Protein AF-A0A975Y1Z6-F1 (afdb_monomer_lite)

pLDDT: mean 81.09, std 11.54, range [33.53, 96.75]

Organism: NCBI:txid2849501

Structure (mmCIF, N/CA/C/O backbone):
data_AF-A0A975Y1Z6-F1
#
_entry.id   AF-A0A975Y1Z6-F1
#
loop_
_atom_site.group_PDB
_atom_site.id
_atom_site.type_symbol
_atom_site.label_atom_id
_atom_site.label_alt_id
_atom_site.label_comp_id
_atom_site.label_asym_id
_atom_site.label_entity_id
_atom_site.label_seq_id
_atom_site.pdbx_PDB_ins_code
_atom_site.Cartn_x
_atom_site.Cartn_y
_atom_site.Cartn_z
_atom_site.occupancy
_atom_site.B_iso_or_equiv
_atom_site.auth_seq_id
_atom_site.auth_comp_id
_atom_site.auth_asym_id
_atom_site.auth_atom_id
_atom_site.pdbx_PDB_model_num
ATOM 1 N N . MET A 1 1 ? 7.667 -13.167 -10.715 1.00 77.44 1 MET A N 1
ATOM 2 C CA . MET A 1 1 ? 6.369 -12.459 -10.797 1.00 77.44 1 MET A CA 1
ATOM 3 C C . MET A 1 1 ? 6.383 -11.588 -12.033 1.00 77.44 1 MET A C 1
ATOM 5 O O . MET A 1 1 ? 7.453 -11.102 -12.343 1.00 77.44 1 MET A O 1
ATOM 9 N N . ASP A 1 2 ? 5.266 -11.426 -12.731 1.00 83.31 2 ASP A N 1
ATOM 10 C CA . ASP A 1 2 ? 5.176 -10.583 -13.934 1.00 83.31 2 ASP A CA 1
ATOM 11 C C . ASP A 1 2 ? 4.679 -9.180 -13.539 1.00 83.31 2 ASP A C 1
ATOM 13 O O . ASP A 1 2 ? 3.491 -8.971 -13.274 1.00 83.31 2 ASP A O 1
ATOM 17 N N . VAL A 1 3 ? 5.621 -8.252 -13.374 1.00 85.31 3 VAL A N 1
ATOM 18 C CA . VAL A 1 3 ? 5.382 -6.856 -12.976 1.00 85.31 3 VAL A CA 1
ATOM 19 C C . VAL A 1 3 ? 5.166 -5.985 -14.203 1.00 85.31 3 VAL A C 1
ATOM 21 O O . VAL A 1 3 ? 4.450 -4.996 -14.112 1.00 85.31 3 VAL A O 1
ATOM 24 N N . THR A 1 4 ? 5.766 -6.327 -15.340 1.00 83.62 4 THR A N 1
ATOM 25 C CA . THR A 1 4 ? 5.629 -5.554 -16.579 1.00 83.62 4 THR A CA 1
ATOM 26 C C . THR A 1 4 ? 4.384 -5.906 -17.394 1.00 83.62 4 THR A C 1
ATOM 28 O O . THR A 1 4 ? 3.974 -5.111 -18.240 1.00 83.62 4 THR A O 1
ATOM 31 N N . GLY A 1 5 ? 3.747 -7.040 -17.099 1.00 82.00 5 GLY A N 1
ATOM 32 C CA . GLY A 1 5 ? 2.557 -7.537 -17.782 1.00 82.00 5 GLY A CA 1
ATOM 33 C C . GLY A 1 5 ? 2.855 -8.288 -19.082 1.00 82.00 5 GLY A C 1
ATOM 34 O O . GLY A 1 5 ? 1.957 -8.416 -19.914 1.00 82.00 5 GLY A O 1
ATOM 35 N N . ASP A 1 6 ? 4.094 -8.740 -19.292 1.00 81.50 6 ASP A N 1
ATOM 36 C CA . ASP A 1 6 ? 4.553 -9.383 -20.530 1.00 81.50 6 ASP A CA 1
ATOM 37 C C . ASP A 1 6 ? 4.391 -10.918 -20.524 1.00 81.50 6 ASP A C 1
ATOM 39 O O . ASP A 1 6 ? 4.773 -11.607 -21.475 1.00 81.50 6 ASP A O 1
ATOM 43 N N . GLY A 1 7 ? 3.811 -11.467 -19.454 1.00 82.81 7 GLY A N 1
ATOM 44 C CA . GLY A 1 7 ? 3.636 -12.897 -19.233 1.00 82.81 7 GLY A CA 1
ATOM 45 C C . GLY A 1 7 ? 4.906 -13.619 -18.780 1.00 82.81 7 GLY A C 1
ATOM 46 O O . GLY A 1 7 ? 4.856 -14.831 -18.546 1.00 82.81 7 GLY A O 1
ATOM 47 N N . ARG A 1 8 ? 6.040 -12.925 -18.637 1.00 87.06 8 ARG A N 1
ATOM 48 C CA . ARG A 1 8 ? 7.323 -13.501 -18.226 1.00 87.06 8 ARG A CA 1
ATOM 49 C C . ARG A 1 8 ? 7.664 -13.121 -16.780 1.00 87.06 8 ARG A C 1
ATOM 51 O O . ARG A 1 8 ? 7.208 -12.115 -16.248 1.00 87.06 8 ARG A O 1
ATOM 58 N N . PRO A 1 9 ? 8.468 -13.938 -16.075 1.00 87.56 9 PRO A N 1
ATOM 59 C CA . PRO A 1 9 ? 8.869 -13.603 -14.713 1.00 87.56 9 PRO A CA 1
ATOM 60 C C . PRO A 1 9 ? 9.925 -12.488 -14.666 1.00 87.56 9 PRO A C 1
ATOM 62 O O . PRO A 1 9 ? 11.049 -12.670 -15.129 1.00 87.56 9 PRO A O 1
ATOM 65 N N . ASP A 1 10 ? 9.606 -11.401 -13.976 1.00 88.25 10 ASP A N 1
ATOM 66 C CA . ASP A 1 10 ? 10.518 -10.316 -13.622 1.00 88.25 10 ASP A CA 1
ATOM 67 C C . ASP A 1 10 ? 11.202 -10.553 -12.268 1.00 88.25 10 ASP A C 1
ATOM 69 O O . ASP A 1 10 ? 10.676 -11.240 -11.376 1.00 88.25 10 ASP A O 1
ATOM 73 N N . ARG A 1 11 ? 12.383 -9.941 -12.095 1.00 91.25 11 ARG A N 1
ATOM 74 C CA . ARG A 1 11 ? 13.105 -9.890 -10.812 1.00 91.25 11 ARG A CA 1
ATOM 75 C C . ARG A 1 11 ? 12.940 -8.521 -10.177 1.00 91.25 11 ARG A C 1
ATOM 77 O O . ARG A 1 11 ? 13.133 -7.510 -10.844 1.00 91.25 11 ARG A O 1
ATOM 84 N N . VAL A 1 12 ? 12.665 -8.485 -8.879 1.00 89.69 12 VAL A N 1
ATOM 85 C CA . VAL A 1 12 ? 12.467 -7.232 -8.140 1.00 89.69 12 VAL A CA 1
ATOM 86 C C . VAL A 1 12 ? 13.311 -7.225 -6.883 1.00 89.69 12 VAL A C 1
ATOM 88 O O . VAL A 1 12 ? 13.459 -8.253 -6.223 1.00 89.69 12 VAL A O 1
ATOM 91 N N . ALA A 1 13 ? 13.855 -6.059 -6.558 1.00 89.56 13 ALA A N 1
ATOM 92 C CA . ALA A 1 13 ? 14.608 -5.824 -5.340 1.00 89.56 13 ALA A CA 1
ATOM 93 C C . ALA A 1 13 ? 14.274 -4.445 -4.763 1.00 89.56 13 ALA A C 1
ATOM 95 O O . ALA A 1 13 ? 13.993 -3.501 -5.501 1.00 89.56 13 ALA A O 1
ATOM 96 N N . ALA A 1 14 ? 14.356 -4.328 -3.442 1.00 88.94 14 ALA A N 1
ATOM 97 C CA . ALA A 1 14 ? 14.379 -3.051 -2.743 1.00 88.94 14 ALA A 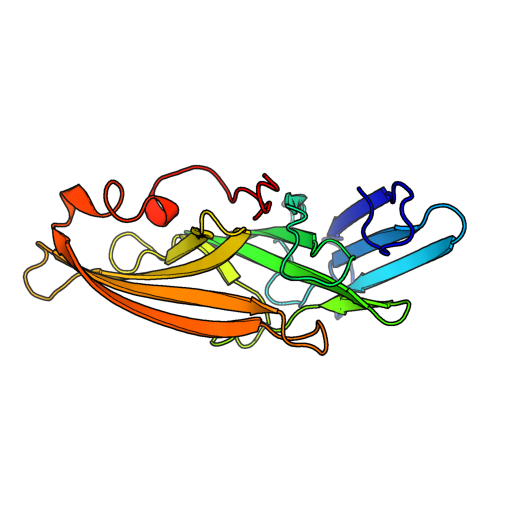CA 1
ATOM 98 C C . ALA A 1 14 ? 15.661 -2.962 -1.918 1.00 88.94 14 ALA A C 1
ATOM 100 O O . ALA A 1 14 ? 16.128 -3.967 -1.378 1.00 88.94 14 ALA A O 1
ATOM 101 N N . ALA A 1 15 ? 16.229 -1.763 -1.833 1.00 84.88 15 ALA A N 1
ATOM 102 C CA . ALA A 1 15 ? 17.402 -1.502 -1.016 1.00 84.88 15 ALA A CA 1
ATOM 103 C C . ALA A 1 15 ? 17.384 -0.073 -0.470 1.00 84.88 15 ALA A C 1
ATOM 105 O O . ALA A 1 15 ? 16.854 0.852 -1.090 1.00 84.88 15 ALA A O 1
ATOM 106 N N . SER A 1 16 ? 17.999 0.097 0.695 1.00 82.25 16 SER A N 1
ATOM 107 C CA . SER A 1 16 ? 18.296 1.387 1.307 1.00 82.25 16 SER A CA 1
ATOM 108 C C . SER A 1 16 ? 19.806 1.515 1.487 1.00 82.25 16 SER A C 1
ATOM 110 O O . SER A 1 16 ? 20.456 0.579 1.957 1.00 82.25 16 SER A O 1
ATOM 112 N N . ASP A 1 17 ? 20.359 2.668 1.114 1.00 78.88 17 ASP A N 1
ATOM 113 C CA . ASP A 1 17 ? 21.748 3.021 1.405 1.00 78.88 17 ASP A CA 1
ATOM 114 C C . ASP A 1 17 ? 21.765 4.013 2.579 1.00 78.88 17 ASP A C 1
ATOM 116 O O . ASP A 1 17 ? 21.390 5.182 2.423 1.00 78.88 17 ASP A O 1
ATOM 120 N N . PRO A 1 18 ? 22.183 3.576 3.780 1.00 68.44 18 PRO A N 1
ATOM 121 C CA . PRO A 1 18 ? 22.210 4.447 4.943 1.00 68.44 18 PRO A CA 1
ATOM 122 C C . PRO A 1 18 ? 23.266 5.559 4.847 1.00 68.44 18 PRO A C 1
ATOM 124 O O . PRO A 1 18 ? 23.142 6.526 5.604 1.00 68.44 18 PRO A O 1
ATOM 127 N N . GLY A 1 19 ? 24.270 5.422 3.969 1.00 70.50 19 GLY A N 1
ATOM 128 C CA . GLY A 1 19 ? 25.376 6.362 3.766 1.00 70.50 19 GLY A CA 1
ATOM 129 C C . GLY A 1 19 ? 25.191 7.338 2.599 1.00 70.50 19 GLY A C 1
ATOM 130 O O . GLY A 1 19 ? 26.011 8.241 2.446 1.00 70.50 19 GLY A O 1
ATOM 131 N N . ALA A 1 20 ? 24.128 7.201 1.802 1.00 72.50 20 ALA A N 1
ATOM 132 C CA . ALA A 1 20 ? 23.884 8.073 0.657 1.00 72.50 20 ALA A CA 1
ATOM 133 C C . ALA A 1 20 ? 23.599 9.533 1.064 1.00 72.50 20 ALA A C 1
ATOM 135 O O . ALA A 1 20 ? 22.855 9.809 2.014 1.00 72.50 20 ALA A O 1
ATOM 136 N N . ALA A 1 21 ? 24.153 10.480 0.297 1.00 66.50 21 ALA A N 1
ATOM 137 C CA . ALA A 1 21 ? 23.836 11.901 0.413 1.00 66.50 21 ALA A CA 1
ATOM 138 C C . ALA A 1 21 ? 22.374 12.179 0.004 1.00 66.50 21 ALA A C 1
ATOM 140 O O . ALA A 1 21 ? 21.791 11.475 -0.824 1.00 66.50 21 ALA A O 1
ATOM 141 N N . LYS A 1 22 ? 21.761 13.231 0.566 1.00 60.56 22 LYS A N 1
ATOM 142 C CA . LYS A 1 22 ? 20.438 13.695 0.106 1.00 60.56 22 LYS A CA 1
ATOM 143 C C . LYS A 1 22 ? 20.516 14.026 -1.399 1.00 60.56 22 LYS A C 1
ATOM 145 O O . LYS A 1 22 ? 21.501 14.645 -1.798 1.00 60.56 22 LYS A O 1
ATOM 150 N N . PRO A 1 23 ? 19.508 13.672 -2.223 1.00 56.16 23 PRO A N 1
ATOM 151 C CA . PRO A 1 23 ? 18.139 13.302 -1.836 1.00 56.16 23 PRO A CA 1
ATOM 152 C C . PRO A 1 23 ? 17.780 11.799 -1.832 1.00 56.16 23 PRO A C 1
ATOM 154 O O . PRO A 1 23 ? 16.699 11.465 -1.352 1.00 56.16 23 PRO A O 1
ATOM 157 N N . CYS A 1 24 ? 18.620 10.882 -2.324 1.00 63.50 24 CYS A N 1
ATOM 158 C CA . CYS A 1 24 ? 18.201 9.489 -2.562 1.00 63.50 24 CYS A CA 1
ATOM 159 C C . CYS A 1 24 ? 18.833 8.502 -1.576 1.00 63.50 24 CYS A C 1
ATOM 161 O O . CYS A 1 24 ? 19.980 8.108 -1.742 1.00 63.50 24 CYS A O 1
ATOM 163 N N . ARG A 1 25 ? 18.057 8.053 -0.581 1.00 77.31 25 ARG A N 1
ATOM 164 C CA . ARG A 1 25 ? 18.498 7.064 0.423 1.00 77.31 25 ARG A CA 1
ATOM 165 C C . ARG A 1 25 ? 17.965 5.638 0.199 1.00 77.31 25 ARG A C 1
ATOM 167 O O . ARG A 1 25 ? 18.284 4.735 0.967 1.00 77.31 25 ARG A O 1
ATOM 174 N N . GLY A 1 26 ? 17.161 5.402 -0.838 1.00 84.00 26 GLY A N 1
ATOM 175 C CA . GLY A 1 26 ? 16.673 4.061 -1.165 1.00 84.00 26 GLY A CA 1
ATOM 176 C C . GLY A 1 26 ? 15.942 3.982 -2.498 1.00 84.00 26 GLY A C 1
ATOM 177 O O . GLY A 1 26 ? 15.499 5.000 -3.033 1.00 84.00 26 GLY A O 1
ATOM 178 N N . PHE A 1 27 ? 15.830 2.769 -3.034 1.00 88.12 27 PHE A N 1
ATOM 179 C CA . PHE A 1 27 ? 15.235 2.499 -4.340 1.00 88.12 27 PHE A CA 1
ATOM 180 C C . PHE A 1 27 ? 14.495 1.162 -4.383 1.00 88.12 27 PHE A C 1
ATOM 182 O O . PHE A 1 27 ? 14.801 0.221 -3.646 1.00 88.12 27 PHE A O 1
ATOM 189 N N . VAL A 1 28 ? 13.559 1.081 -5.324 1.00 90.44 28 VAL A N 1
ATOM 190 C CA . VAL A 1 28 ? 12.971 -0.166 -5.812 1.00 90.44 28 VAL A CA 1
ATOM 191 C C . VAL A 1 28 ? 13.411 -0.353 -7.252 1.00 90.44 28 VAL A C 1
ATOM 193 O O . VAL A 1 28 ? 13.336 0.580 -8.051 1.00 90.44 28 VAL A O 1
ATOM 196 N N . GLY A 1 29 ? 13.897 -1.549 -7.565 1.00 90.75 29 GLY A N 1
ATOM 197 C CA . GLY A 1 29 ? 14.356 -1.936 -8.890 1.00 90.75 29 GLY A CA 1
ATOM 198 C C . GLY A 1 29 ? 13.580 -3.131 -9.427 1.00 90.75 29 GLY A C 1
ATOM 199 O O . GLY A 1 29 ? 13.358 -4.100 -8.703 1.00 90.75 29 GLY A O 1
ATOM 200 N N . VAL A 1 30 ? 13.216 -3.075 -10.706 1.00 92.19 30 VAL A N 1
ATOM 201 C CA . VAL A 1 30 ? 12.600 -4.168 -11.467 1.00 92.19 30 VAL A CA 1
ATOM 202 C C . VAL A 1 30 ? 13.477 -4.460 -12.678 1.00 92.19 30 VAL A C 1
ATOM 204 O O . VAL A 1 30 ? 13.735 -3.579 -13.497 1.00 92.19 30 VAL A O 1
ATOM 207 N N . ARG A 1 31 ? 13.936 -5.703 -12.804 1.00 92.69 31 ARG A N 1
ATOM 208 C CA . ARG A 1 31 ? 14.629 -6.214 -13.986 1.00 92.69 31 ARG A CA 1
ATOM 209 C C . ARG A 1 31 ? 13.654 -7.064 -14.788 1.00 92.69 31 ARG A C 1
ATOM 211 O O . ARG A 1 31 ? 13.277 -8.145 -14.328 1.00 92.69 31 ARG A O 1
ATOM 218 N N . ALA A 1 32 ? 13.292 -6.561 -15.965 1.00 89.19 32 ALA A N 1
ATOM 219 C CA . ALA A 1 32 ? 12.330 -7.205 -16.846 1.00 89.19 32 ALA A CA 1
ATOM 220 C C . ALA A 1 32 ? 12.958 -8.363 -17.635 1.00 89.19 32 ALA A C 1
ATOM 222 O O . ALA A 1 32 ? 14.126 -8.290 -18.040 1.00 89.19 32 ALA A O 1
ATOM 223 N N . SER A 1 33 ? 12.198 -9.431 -17.875 1.00 82.56 33 SER A N 1
ATOM 224 C CA . SER A 1 33 ? 12.687 -10.586 -18.639 1.00 82.56 33 SER A CA 1
ATOM 225 C C . SER A 1 33 ? 12.775 -10.289 -20.140 1.00 82.56 33 SER A C 1
ATOM 227 O O . SER A 1 33 ? 11.781 -10.256 -20.856 1.00 82.56 33 SER A O 1
ATOM 229 N N . GLY A 1 34 ? 13.995 -10.089 -20.646 1.00 74.56 34 GLY A N 1
ATOM 230 C CA . GLY A 1 34 ? 14.212 -9.655 -22.034 1.00 74.56 34 GLY A CA 1
ATOM 231 C C . GLY A 1 34 ? 14.056 -8.144 -22.240 1.00 74.56 34 GLY A C 1
ATOM 232 O O . GLY A 1 34 ? 14.040 -7.690 -23.381 1.00 74.56 34 GLY A O 1
ATOM 233 N N . GLY A 1 35 ? 13.974 -7.376 -21.149 1.00 77.94 35 GLY A N 1
ATOM 234 C CA . GLY A 1 35 ? 13.924 -5.916 -21.155 1.00 77.94 35 GLY A CA 1
ATOM 235 C C . GLY A 1 35 ? 15.054 -5.270 -20.348 1.00 77.94 35 GLY A C 1
ATOM 236 O O . GLY A 1 35 ? 16.043 -5.906 -19.975 1.00 77.94 35 GLY A O 1
ATOM 237 N N . GLY A 1 36 ? 14.902 -3.969 -20.087 1.00 88.38 36 GLY A N 1
ATOM 238 C CA . GLY A 1 36 ? 15.839 -3.183 -19.286 1.00 88.38 36 GLY A CA 1
ATOM 239 C C . GLY A 1 36 ? 15.673 -3.373 -17.774 1.00 88.38 36 GLY A C 1
ATOM 240 O O . GLY A 1 36 ? 14.821 -4.124 -17.294 1.00 88.38 36 GLY A O 1
ATOM 241 N N . THR A 1 37 ? 16.497 -2.653 -17.010 1.00 91.75 37 THR A N 1
ATOM 242 C CA . THR A 1 37 ? 16.298 -2.504 -15.562 1.00 91.75 37 THR A CA 1
ATOM 243 C C . THR A 1 37 ? 15.716 -1.127 -15.273 1.00 91.75 37 THR A C 1
ATOM 245 O O . THR A 1 37 ? 16.215 -0.121 -15.774 1.00 91.75 37 THR A O 1
ATOM 248 N N . TYR A 1 38 ? 14.663 -1.090 -14.467 1.00 92.12 38 TYR A N 1
ATOM 249 C CA . TYR A 1 38 ? 13.906 0.108 -14.132 1.00 92.12 38 TYR A CA 1
ATOM 250 C C . TYR A 1 38 ? 13.995 0.355 -12.638 1.00 92.12 38 TYR A C 1
ATOM 252 O O . TYR A 1 38 ? 13.886 -0.582 -11.852 1.00 92.12 38 TYR A O 1
ATOM 260 N N . PHE A 1 39 ? 14.159 1.614 -12.247 1.00 90.69 39 PHE A N 1
ATOM 261 C CA . PHE A 1 39 ? 14.316 1.986 -10.849 1.00 90.69 39 PHE A CA 1
ATOM 262 C C . PHE A 1 39 ? 13.484 3.216 -10.521 1.00 90.69 39 PHE A C 1
ATOM 264 O O . PHE A 1 39 ? 13.299 4.102 -11.356 1.00 90.69 39 PHE A O 1
ATOM 271 N N . VAL A 1 40 ? 13.022 3.281 -9.280 1.00 89.81 40 VAL A N 1
ATOM 272 C CA . VAL A 1 40 ? 12.360 4.449 -8.703 1.00 89.81 40 VAL A CA 1
ATOM 273 C C . VAL A 1 40 ? 12.871 4.641 -7.281 1.00 89.81 40 VAL A C 1
ATOM 275 O O . VAL A 1 40 ? 13.133 3.668 -6.571 1.00 89.81 40 VAL A O 1
ATOM 278 N N . HIS A 1 41 ? 13.061 5.893 -6.874 1.00 87.31 41 HIS A N 1
ATOM 279 C CA . HIS A 1 41 ? 13.479 6.200 -5.512 1.00 87.31 41 HIS A CA 1
ATOM 280 C C . HIS A 1 41 ? 12.325 5.964 -4.533 1.00 87.31 41 HIS A C 1
ATOM 282 O O . HIS A 1 41 ? 11.159 6.192 -4.860 1.00 87.31 41 HIS A O 1
ATOM 288 N N . LEU A 1 42 ? 12.664 5.534 -3.319 1.00 85.81 42 LEU A N 1
ATOM 289 C CA . LEU A 1 42 ? 11.745 5.592 -2.188 1.00 85.81 42 LEU A CA 1
ATOM 290 C C . LEU A 1 42 ? 11.535 7.055 -1.795 1.00 85.81 42 LEU A C 1
ATOM 292 O O . LEU A 1 42 ? 12.477 7.852 -1.810 1.00 85.81 42 LEU A O 1
ATOM 296 N N . ILE A 1 43 ? 10.315 7.408 -1.401 1.00 82.25 43 ILE A N 1
ATOM 297 C CA . ILE A 1 43 ? 10.026 8.748 -0.887 1.00 82.25 43 ILE A CA 1
ATOM 298 C C . ILE A 1 43 ? 10.808 8.960 0.424 1.00 82.25 43 ILE A C 1
ATOM 300 O O . ILE A 1 43 ? 10.792 8.063 1.270 1.00 82.25 43 ILE A O 1
ATOM 304 N N . PRO A 1 44 ? 11.492 10.110 0.628 1.00 77.81 44 PRO A N 1
ATOM 305 C CA . PRO A 1 44 ? 12.464 10.275 1.715 1.00 77.81 44 PRO A CA 1
ATOM 306 C C . PRO A 1 44 ? 11.944 9.984 3.127 1.00 77.81 44 PRO A C 1
ATOM 308 O O . PRO A 1 44 ? 12.699 9.478 3.954 1.00 77.81 44 PRO A O 1
ATOM 311 N N . ALA A 1 45 ? 10.675 10.304 3.402 1.00 75.19 45 ALA A N 1
ATOM 312 C CA . ALA A 1 45 ? 10.038 10.085 4.703 1.00 75.19 45 ALA A CA 1
ATOM 313 C C . ALA A 1 45 ? 9.810 8.597 5.019 1.00 75.19 45 ALA A C 1
ATOM 315 O O . ALA A 1 45 ? 9.789 8.207 6.182 1.00 75.19 45 ALA A O 1
ATOM 316 N N . ALA A 1 46 ? 9.724 7.764 3.985 1.00 74.12 46 ALA A N 1
ATOM 317 C CA . ALA A 1 46 ? 9.585 6.322 4.080 1.00 74.12 46 ALA A CA 1
ATOM 318 C C . ALA A 1 46 ? 10.874 5.638 3.594 1.00 74.12 46 ALA A C 1
ATOM 320 O O . ALA A 1 46 ? 10.850 4.658 2.861 1.00 74.12 46 ALA A O 1
ATOM 321 N N . VAL A 1 47 ? 12.032 6.182 3.970 1.00 79.19 47 VAL A N 1
ATOM 322 C CA . VAL A 1 47 ? 13.312 5.471 3.892 1.00 79.19 47 VAL A CA 1
ATOM 323 C C . VAL A 1 47 ? 13.624 4.936 5.290 1.00 79.19 47 VAL A C 1
ATOM 325 O O . VAL A 1 47 ? 13.634 5.729 6.236 1.00 79.19 47 VAL A O 1
ATOM 328 N N . PRO A 1 48 ? 13.957 3.640 5.432 1.00 77.25 48 PRO A N 1
ATOM 329 C CA . PRO A 1 48 ? 14.327 3.089 6.726 1.00 77.25 48 PRO A CA 1
ATOM 330 C C . PRO A 1 48 ? 15.503 3.833 7.376 1.00 77.25 48 PRO A C 1
ATOM 332 O O . PRO A 1 48 ? 16.439 4.288 6.708 1.00 77.25 48 PRO A O 1
ATOM 335 N N . ILE A 1 49 ? 15.486 3.922 8.707 1.00 75.19 49 ILE A N 1
ATOM 336 C CA . ILE A 1 49 ? 16.619 4.443 9.478 1.00 75.19 49 ILE A CA 1
ATOM 337 C C . ILE A 1 49 ? 17.851 3.534 9.344 1.00 75.19 49 ILE A C 1
ATOM 339 O O . ILE A 1 49 ? 17.769 2.379 8.919 1.00 75.19 49 ILE A O 1
ATOM 343 N N . LYS A 1 50 ? 19.025 4.060 9.713 1.00 74.94 50 LYS A N 1
ATOM 344 C CA . LYS A 1 50 ? 20.293 3.322 9.635 1.00 74.94 50 LYS A CA 1
ATOM 345 C C . LYS A 1 50 ? 20.182 1.984 10.380 1.00 74.94 50 LYS A C 1
ATOM 347 O O . LYS A 1 50 ? 19.769 1.956 11.531 1.00 74.94 50 LYS A O 1
ATOM 352 N N . GLY A 1 51 ? 20.582 0.899 9.715 1.00 73.12 51 GLY A N 1
ATOM 353 C CA . GLY A 1 51 ? 20.512 -0.466 10.252 1.00 73.12 51 GLY A CA 1
ATOM 354 C C . GLY A 1 51 ? 19.264 -1.250 9.834 1.00 73.12 51 GLY A C 1
ATOM 355 O O . GLY A 1 51 ? 19.270 -2.472 9.949 1.00 73.12 51 GLY A O 1
ATOM 356 N N . ILE A 1 52 ? 18.243 -0.590 9.275 1.00 75.81 52 ILE A N 1
ATOM 357 C CA . ILE A 1 52 ? 17.035 -1.237 8.751 1.00 75.81 52 ILE A CA 1
ATOM 358 C C . ILE A 1 52 ? 17.081 -1.252 7.220 1.00 75.81 52 ILE A C 1
ATOM 360 O O . ILE A 1 52 ? 17.514 -0.292 6.575 1.00 75.81 52 ILE A O 1
ATOM 364 N N . ARG A 1 53 ? 16.647 -2.367 6.625 1.00 78.94 53 ARG A N 1
ATOM 365 C CA . ARG A 1 53 ? 16.559 -2.532 5.170 1.00 78.94 53 ARG A CA 1
ATOM 366 C C . ARG A 1 53 ? 15.109 -2.509 4.721 1.00 78.94 53 ARG A C 1
ATOM 368 O O . ARG A 1 53 ? 14.259 -3.115 5.366 1.00 78.94 53 ARG A O 1
ATOM 375 N N . ALA A 1 54 ? 14.859 -1.846 3.596 1.00 83.44 54 ALA A N 1
ATOM 376 C CA . ALA A 1 54 ? 13.577 -1.954 2.917 1.00 83.44 54 ALA A CA 1
ATOM 377 C C . ALA A 1 54 ? 13.372 -3.393 2.412 1.00 83.44 54 ALA A C 1
ATOM 379 O O . ALA A 1 54 ? 14.326 -4.040 1.969 1.00 83.44 54 ALA A O 1
ATOM 380 N N . ARG A 1 55 ? 12.138 -3.894 2.464 1.00 84.62 55 ARG A N 1
ATOM 381 C CA . ARG A 1 55 ? 11.789 -5.268 2.082 1.00 84.62 55 ARG A CA 1
ATOM 382 C C . ARG A 1 55 ? 10.550 -5.280 1.199 1.00 84.62 55 ARG A C 1
ATOM 384 O O . ARG A 1 55 ? 9.584 -4.581 1.467 1.00 84.62 55 ARG A O 1
ATOM 391 N N . ILE A 1 56 ? 10.550 -6.122 0.169 1.00 84.50 56 ILE A N 1
ATOM 392 C CA . ILE A 1 56 ? 9.336 -6.394 -0.608 1.00 84.50 56 ILE A CA 1
ATOM 393 C C . ILE A 1 56 ? 8.387 -7.230 0.257 1.00 84.50 56 ILE A C 1
ATOM 395 O O . ILE A 1 56 ? 8.755 -8.326 0.680 1.00 84.50 56 ILE A O 1
ATOM 399 N N . VAL A 1 57 ? 7.185 -6.720 0.525 1.00 79.44 57 VAL A N 1
ATOM 400 C CA . VAL A 1 57 ? 6.168 -7.401 1.353 1.00 79.44 57 VAL A CA 1
ATOM 401 C C . VAL A 1 57 ? 4.963 -7.873 0.564 1.00 79.44 57 VAL A C 1
ATOM 403 O O . VAL A 1 57 ? 4.172 -8.664 1.061 1.00 79.44 57 VAL A O 1
ATOM 406 N N . GLY A 1 58 ? 4.826 -7.435 -0.682 1.00 78.00 58 GLY A N 1
ATOM 407 C CA . GLY A 1 58 ? 3.779 -7.942 -1.546 1.00 78.00 58 GLY A CA 1
ATOM 408 C C . GLY A 1 58 ? 3.912 -7.459 -2.974 1.00 78.00 58 GLY A C 1
ATOM 409 O O . GLY A 1 58 ? 4.585 -6.468 -3.249 1.00 78.00 58 GLY A O 1
ATOM 410 N N . ALA A 1 59 ? 3.235 -8.171 -3.864 1.00 78.62 59 ALA A N 1
ATOM 411 C CA . ALA A 1 59 ? 3.046 -7.772 -5.249 1.00 78.62 59 ALA A CA 1
ATOM 412 C C . ALA A 1 59 ? 1.563 -7.942 -5.642 1.00 78.62 59 ALA A C 1
ATOM 414 O O . ALA A 1 59 ? 1.260 -8.808 -6.468 1.00 78.62 59 ALA A O 1
ATOM 415 N N . PRO A 1 60 ? 0.618 -7.240 -4.973 1.00 74.12 60 PRO A N 1
ATOM 416 C CA . PRO A 1 60 ? -0.801 -7.331 -5.297 1.00 74.12 60 PRO A CA 1
ATOM 417 C C . PRO A 1 60 ? -1.105 -7.094 -6.778 1.00 74.12 60 PRO A C 1
ATOM 419 O O . PRO A 1 60 ? -0.326 -6.486 -7.505 1.00 74.12 60 PRO A O 1
ATOM 422 N N . ARG A 1 61 ? -2.275 -7.574 -7.208 1.00 74.25 61 ARG A N 1
ATOM 423 C CA . ARG A 1 61 ? -2.871 -7.225 -8.503 1.00 74.25 61 ARG A CA 1
ATOM 424 C C . ARG A 1 61 ? -4.101 -6.366 -8.264 1.00 74.25 61 ARG A C 1
ATOM 426 O O . ARG A 1 61 ? -5.202 -6.873 -8.045 1.00 74.25 61 ARG A O 1
ATOM 433 N N . LEU A 1 62 ? -3.915 -5.059 -8.289 1.00 70.69 62 LEU A N 1
ATOM 434 C CA . LEU A 1 62 ? -4.948 -4.069 -8.053 1.00 70.69 62 LEU A CA 1
ATOM 435 C C . LEU A 1 62 ? -5.616 -3.682 -9.373 1.00 70.69 62 LEU A C 1
ATOM 437 O O . LEU A 1 62 ? -5.356 -2.638 -9.961 1.00 70.69 62 LEU A O 1
ATOM 441 N N . GLY A 1 63 ? -6.572 -4.504 -9.800 1.00 67.19 63 GLY A N 1
ATOM 442 C CA . GLY A 1 63 ? -7.455 -4.191 -10.924 1.00 67.19 63 GLY A CA 1
ATOM 443 C C . GLY A 1 63 ? -7.263 -5.098 -12.135 1.00 67.19 63 GLY A C 1
ATOM 444 O O . GLY A 1 63 ? -6.816 -6.234 -12.017 1.00 67.19 63 GLY A O 1
ATOM 445 N N . GLN A 1 64 ? -7.702 -4.615 -13.302 1.00 60.41 64 GLN A N 1
ATOM 446 C CA . GLN A 1 64 ? -7.821 -5.436 -14.515 1.00 60.41 64 GLN A CA 1
ATOM 447 C C . GLN A 1 64 ? -6.639 -5.331 -15.483 1.00 60.41 64 GLN A C 1
ATOM 449 O O . GLN A 1 64 ? -6.573 -6.103 -16.437 1.00 60.41 64 GLN A O 1
ATOM 454 N N . ARG A 1 65 ? -5.712 -4.390 -15.271 1.00 59.41 65 ARG A N 1
ATOM 455 C CA . ARG A 1 65 ? -4.519 -4.270 -16.114 1.00 59.41 65 ARG A CA 1
ATOM 456 C C . ARG A 1 65 ? -3.374 -5.093 -15.517 1.00 59.41 65 ARG A C 1
ATOM 458 O O . ARG A 1 65 ? -3.138 -4.983 -14.318 1.00 59.41 65 ARG A O 1
ATOM 465 N N . PRO A 1 66 ? -2.683 -5.916 -16.321 1.00 54.56 66 PRO A N 1
ATOM 466 C CA . PRO A 1 66 ? -1.467 -6.593 -15.894 1.00 54.56 66 PRO A CA 1
ATOM 467 C C . PRO A 1 66 ? -0.389 -5.588 -15.472 1.00 54.56 66 PRO A C 1
ATOM 469 O O . PRO A 1 66 ? -0.178 -4.582 -16.148 1.00 54.56 66 PRO A O 1
ATOM 472 N N . GLY A 1 67 ? 0.274 -5.900 -14.361 1.00 59.75 67 GLY A N 1
ATOM 473 C CA . GLY A 1 67 ? 1.433 -5.197 -13.831 1.00 59.75 67 GLY A CA 1
ATOM 474 C C . GLY A 1 67 ? 1.383 -5.169 -12.309 1.00 59.75 67 GLY A C 1
ATOM 475 O O . GLY A 1 67 ? 0.683 -4.345 -11.736 1.00 59.75 67 GLY A O 1
ATOM 476 N N . ALA A 1 68 ? 2.042 -6.125 -11.650 1.00 60.22 68 ALA A N 1
ATOM 477 C CA . ALA A 1 68 ? 1.914 -6.286 -10.203 1.00 60.22 68 ALA A CA 1
ATOM 478 C C . ALA A 1 68 ? 2.336 -5.012 -9.454 1.00 60.22 68 ALA A C 1
ATOM 480 O O . ALA A 1 68 ? 3.449 -4.507 -9.644 1.00 60.22 68 ALA A O 1
ATOM 481 N N . GLU A 1 69 ? 1.462 -4.498 -8.588 1.00 76.88 69 GLU A N 1
ATOM 482 C CA . GLU A 1 69 ? 1.806 -3.374 -7.736 1.00 76.88 69 GLU A CA 1
ATOM 483 C C . GLU A 1 69 ? 2.743 -3.856 -6.638 1.00 76.88 69 GLU A C 1
ATOM 485 O O . GLU A 1 69 ? 2.393 -4.723 -5.851 1.00 76.88 69 GLU A O 1
ATOM 490 N N . ILE A 1 70 ? 3.945 -3.305 -6.557 1.00 70.44 70 ILE A N 1
ATOM 491 C CA . ILE A 1 70 ? 4.947 -3.714 -5.576 1.00 70.44 70 ILE A CA 1
ATOM 492 C C . ILE A 1 70 ? 4.706 -2.941 -4.286 1.00 70.44 70 ILE A C 1
ATOM 494 O O . ILE A 1 70 ? 4.705 -1.713 -4.297 1.00 70.44 70 ILE A O 1
ATOM 498 N N . VAL A 1 71 ? 4.568 -3.649 -3.170 1.00 67.62 71 VAL A N 1
ATOM 499 C CA . VAL A 1 71 ? 4.515 -3.061 -1.831 1.00 67.62 71 VAL A CA 1
ATOM 500 C C . VAL A 1 71 ? 5.854 -3.286 -1.145 1.00 67.62 71 VAL A C 1
ATOM 502 O O . VAL A 1 71 ? 6.313 -4.422 -0.994 1.00 67.62 71 VAL A O 1
ATOM 505 N N . VAL A 1 72 ? 6.481 -2.191 -0.730 1.00 68.31 72 VAL A N 1
ATOM 506 C CA . VAL A 1 72 ? 7.771 -2.193 -0.041 1.00 68.31 72 VAL A CA 1
ATOM 507 C C . VAL A 1 72 ? 7.574 -1.707 1.375 1.00 68.31 72 VAL A C 1
ATOM 509 O O . VAL A 1 72 ? 7.186 -0.561 1.563 1.00 68.31 72 VAL A O 1
ATOM 512 N N . ASP A 1 73 ? 7.863 -2.570 2.342 1.00 70.75 73 ASP A N 1
ATOM 513 C CA . ASP A 1 73 ? 8.029 -2.211 3.744 1.00 70.75 73 ASP A CA 1
ATOM 514 C C . ASP A 1 73 ? 9.322 -1.417 3.885 1.00 70.75 73 ASP A C 1
ATOM 516 O O . ASP A 1 73 ? 10.403 -1.838 3.458 1.00 70.75 73 ASP A O 1
ATOM 520 N N . THR A 1 74 ? 9.179 -0.227 4.440 1.00 61.56 74 THR A N 1
ATOM 521 C CA . THR A 1 74 ? 10.250 0.750 4.580 1.00 61.56 74 THR A CA 1
ATOM 522 C C . THR A 1 74 ? 10.744 0.872 6.019 1.00 61.56 74 THR A C 1
ATOM 524 O O . THR A 1 74 ? 11.512 1.777 6.331 1.00 61.56 74 THR A O 1
ATOM 527 N N . GLY A 1 75 ? 10.359 -0.069 6.882 1.00 61.47 75 GLY A N 1
ATOM 528 C CA . GLY A 1 75 ? 10.803 -0.194 8.260 1.00 61.47 75 GLY A CA 1
ATOM 529 C C . GLY A 1 75 ? 9.717 0.122 9.286 1.00 61.47 75 GLY A C 1
ATOM 530 O O . GLY A 1 75 ? 8.641 0.638 8.976 1.00 61.47 75 GLY A O 1
ATOM 531 N N . ALA A 1 76 ? 10.055 -0.170 10.542 1.00 58.56 76 ALA A N 1
ATOM 532 C CA . ALA A 1 76 ? 9.270 0.221 11.699 1.00 58.56 76 ALA A CA 1
ATOM 533 C C . ALA A 1 76 ? 9.513 1.708 12.027 1.00 58.56 76 ALA A C 1
ATOM 535 O O . ALA A 1 76 ? 10.638 2.116 12.325 1.00 58.56 76 ALA A O 1
ATOM 536 N N . ALA A 1 77 ? 8.463 2.521 11.985 1.00 58.12 77 ALA A N 1
ATOM 537 C CA . ALA A 1 77 ? 8.339 3.686 12.850 1.00 58.12 77 ALA A CA 1
ATOM 538 C C . ALA A 1 77 ? 8.107 3.213 14.298 1.00 58.12 77 ALA A C 1
ATOM 540 O O . ALA A 1 77 ? 7.753 2.055 14.513 1.00 58.12 77 ALA A O 1
ATOM 541 N N . VAL A 1 78 ? 8.308 4.108 15.275 1.00 58.62 78 VAL A N 1
ATOM 542 C CA . VAL A 1 78 ? 8.306 3.844 16.736 1.00 58.62 78 VAL A CA 1
ATOM 543 C C . VAL A 1 78 ? 7.186 2.895 17.209 1.00 58.62 78 VAL A C 1
ATOM 545 O O . VAL A 1 78 ? 7.386 2.163 18.174 1.00 58.62 78 VAL A O 1
ATOM 548 N N . ASP A 1 79 ? 6.047 2.861 16.515 1.00 69.00 79 ASP A N 1
ATOM 549 C CA . ASP A 1 79 ? 4.904 1.984 16.765 1.00 69.00 79 ASP A CA 1
ATOM 550 C C . ASP A 1 79 ? 4.147 1.538 15.487 1.00 69.00 79 ASP A C 1
ATOM 552 O O . ASP A 1 79 ? 2.960 1.205 15.565 1.00 69.00 79 ASP A O 1
ATOM 556 N N . ALA A 1 80 ? 4.773 1.579 14.301 1.00 76.00 80 ALA A N 1
ATOM 557 C CA . ALA A 1 80 ? 4.083 1.274 13.042 1.00 76.00 80 ALA A CA 1
ATOM 558 C C . ALA A 1 80 ? 4.987 0.741 11.929 1.00 76.00 80 ALA A C 1
ATOM 560 O O . ALA A 1 80 ? 6.143 1.1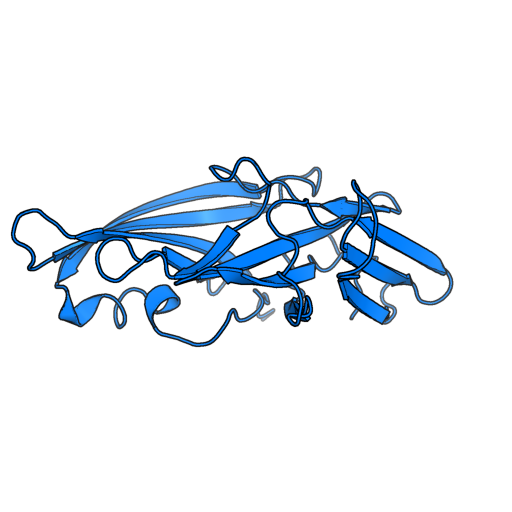21 11.823 1.00 76.00 80 ALA A O 1
ATOM 561 N N . VAL A 1 81 ? 4.433 -0.068 11.031 1.00 79.31 81 VAL A N 1
ATOM 562 C CA . VAL A 1 81 ? 5.071 -0.500 9.783 1.00 79.31 81 VAL A CA 1
ATOM 563 C C . VAL A 1 81 ? 4.553 0.363 8.638 1.00 79.31 81 VAL A C 1
ATOM 565 O O . VAL A 1 81 ? 3.346 0.413 8.378 1.00 79.31 81 VAL A O 1
ATOM 568 N N . LEU A 1 82 ? 5.467 1.048 7.949 1.00 82.19 82 LEU A N 1
ATOM 569 C CA . LEU A 1 82 ? 5.158 1.861 6.774 1.00 82.19 82 LEU A CA 1
ATOM 570 C C . LEU A 1 82 ? 5.484 1.103 5.496 1.00 82.19 82 LEU A C 1
ATOM 572 O O . LEU A 1 82 ? 6.527 0.456 5.398 1.00 82.19 82 LEU A O 1
ATOM 576 N N . ALA A 1 83 ? 4.628 1.256 4.493 1.00 86.88 83 ALA A N 1
ATOM 577 C CA . ALA A 1 83 ? 4.881 0.754 3.160 1.00 86.88 83 ALA A CA 1
ATOM 578 C C . ALA A 1 83 ? 4.668 1.812 2.077 1.00 86.88 83 ALA A C 1
ATOM 580 O O . ALA A 1 83 ? 3.891 2.753 2.230 1.00 86.88 83 ALA A O 1
ATOM 581 N N . GLN A 1 84 ? 5.349 1.625 0.951 1.00 88.44 84 GLN A N 1
ATOM 582 C CA . GLN A 1 84 ? 5.113 2.356 -0.293 1.00 88.44 84 GLN A CA 1
ATOM 583 C C . GLN A 1 84 ? 4.659 1.387 -1.379 1.00 88.44 84 GLN A C 1
ATOM 585 O O . GLN A 1 84 ? 5.105 0.239 -1.420 1.00 88.44 84 GLN A O 1
ATOM 590 N N . MET A 1 85 ? 3.782 1.859 -2.263 1.00 88.62 85 MET A N 1
ATOM 591 C CA . MET A 1 85 ? 3.268 1.082 -3.385 1.00 88.62 85 MET A CA 1
ATOM 592 C C . MET A 1 85 ? 3.807 1.622 -4.707 1.00 88.62 85 MET A C 1
ATOM 594 O O . MET A 1 85 ? 3.863 2.834 -4.916 1.00 88.62 85 MET A O 1
ATOM 598 N N . PHE A 1 86 ? 4.168 0.726 -5.617 1.00 89.31 86 PHE A N 1
ATOM 599 C CA . PHE A 1 86 ? 4.686 1.051 -6.941 1.00 89.31 86 PHE A CA 1
ATOM 600 C C . PHE A 1 86 ? 3.922 0.278 -8.002 1.00 89.31 86 PHE A C 1
ATOM 602 O O . PHE A 1 86 ? 3.499 -0.837 -7.748 1.00 89.31 86 PHE A O 1
ATOM 609 N N . THR A 1 87 ? 3.789 0.835 -9.197 1.00 88.19 87 THR A N 1
ATOM 610 C CA . THR A 1 87 ? 3.243 0.140 -10.366 1.00 88.19 87 THR A CA 1
ATOM 611 C C . THR A 1 87 ? 4.232 0.221 -11.521 1.00 88.19 87 THR A C 1
ATOM 613 O O . THR A 1 87 ? 5.048 1.151 -11.593 1.00 88.19 87 THR A O 1
ATOM 616 N N . PHE A 1 88 ? 4.139 -0.718 -12.455 1.00 86.81 88 PHE A N 1
ATOM 617 C CA . PHE A 1 88 ? 4.790 -0.600 -13.748 1.00 86.81 88 PHE A CA 1
ATOM 618 C C . PHE A 1 88 ? 3.750 -0.227 -14.800 1.00 86.81 88 PHE A C 1
ATOM 620 O O . PHE A 1 88 ? 2.850 -0.997 -15.115 1.00 86.81 88 PHE A O 1
ATOM 627 N N . SER A 1 89 ? 3.863 0.976 -15.353 1.00 81.88 89 SER A N 1
ATOM 628 C CA . SER A 1 89 ? 2.940 1.453 -16.379 1.00 81.88 89 SER A CA 1
ATOM 629 C C . SER A 1 89 ? 3.678 2.258 -17.434 1.00 81.88 89 SER A C 1
ATOM 631 O O . SER A 1 89 ? 4.626 2.992 -17.140 1.00 81.88 89 SER A O 1
ATOM 633 N N . HIS A 1 90 ? 3.237 2.120 -18.687 1.00 81.25 90 HIS A N 1
ATOM 634 C CA . HIS A 1 90 ? 3.804 2.853 -19.822 1.00 81.25 90 HIS A CA 1
ATOM 635 C C . HIS A 1 90 ? 5.339 2.705 -19.911 1.00 81.25 90 HIS A C 1
ATOM 637 O O . HIS A 1 90 ? 6.062 3.684 -20.100 1.00 81.25 90 HIS A O 1
ATOM 643 N N . GLY A 1 91 ? 5.843 1.483 -19.688 1.00 82.12 91 GLY A N 1
ATOM 644 C CA . GLY A 1 91 ? 7.274 1.166 -19.741 1.00 82.12 91 GLY A CA 1
ATOM 645 C C . GLY A 1 91 ? 8.114 1.764 -18.608 1.00 82.12 91 GLY A C 1
ATOM 646 O O . GLY A 1 91 ? 9.322 1.925 -18.777 1.00 82.12 91 GLY A O 1
ATOM 647 N N . ARG A 1 92 ? 7.505 2.163 -17.482 1.00 87.44 92 ARG A N 1
ATOM 648 C CA . ARG A 1 92 ? 8.214 2.771 -16.346 1.00 87.44 92 ARG A CA 1
ATOM 649 C C . ARG A 1 92 ? 7.685 2.277 -15.004 1.00 87.44 92 ARG A C 1
ATOM 651 O O . ARG A 1 92 ? 6.478 2.201 -14.795 1.00 87.44 92 ARG A O 1
ATOM 658 N N . LEU A 1 93 ? 8.608 2.063 -14.067 1.00 90.12 93 LEU A N 1
ATOM 659 C CA . LEU A 1 93 ? 8.303 1.875 -12.651 1.00 90.12 93 LEU A CA 1
ATOM 660 C C . LEU A 1 93 ? 7.995 3.234 -12.004 1.00 90.12 93 LEU A C 1
ATOM 662 O O . LEU A 1 93 ? 8.773 4.180 -12.150 1.00 90.12 93 LEU A O 1
ATOM 666 N N . ARG A 1 94 ? 6.857 3.354 -11.317 1.00 89.38 94 ARG A N 1
ATOM 667 C CA . ARG A 1 94 ? 6.381 4.613 -10.721 1.00 89.38 94 ARG A CA 1
ATOM 668 C C . ARG A 1 94 ? 5.745 4.373 -9.356 1.00 89.38 94 ARG A C 1
ATOM 670 O O . ARG A 1 94 ? 5.109 3.347 -9.146 1.00 89.38 94 ARG A O 1
ATOM 677 N N . ALA A 1 95 ? 5.892 5.334 -8.447 1.00 88.56 95 ALA A N 1
ATOM 678 C CA . ALA A 1 95 ? 5.196 5.317 -7.163 1.00 88.56 95 ALA A CA 1
ATOM 679 C C . ALA A 1 95 ? 3.694 5.581 -7.351 1.00 88.56 95 ALA A C 1
ATOM 681 O O . ALA A 1 95 ? 3.301 6.440 -8.146 1.00 88.56 95 ALA A O 1
ATOM 682 N N . VAL A 1 96 ? 2.868 4.849 -6.608 1.00 88.25 96 VAL A N 1
ATOM 683 C CA . VAL A 1 96 ? 1.417 5.033 -6.549 1.00 88.25 96 VAL A CA 1
ATOM 684 C C . VAL A 1 96 ? 1.099 6.008 -5.428 1.00 88.25 96 VAL A C 1
ATOM 686 O O . VAL A 1 96 ? 1.507 5.828 -4.283 1.00 88.25 96 VAL A O 1
ATOM 689 N N . ARG A 1 97 ? 0.323 7.043 -5.742 1.00 87.94 97 ARG A N 1
ATOM 690 C CA . ARG A 1 97 ? -0.136 8.007 -4.749 1.00 87.94 97 ARG A CA 1
ATOM 691 C C . ARG A 1 97 ? -1.240 7.407 -3.883 1.00 87.94 97 ARG A C 1
ATOM 693 O O . ARG A 1 97 ? -2.294 7.009 -4.390 1.00 87.94 97 ARG A O 1
ATOM 700 N N . VAL A 1 98 ? -1.023 7.438 -2.571 1.00 84.19 98 VAL A N 1
ATOM 701 C CA . VAL A 1 98 ? -2.016 7.051 -1.567 1.00 84.19 98 VAL A CA 1
ATOM 702 C C . VAL A 1 98 ? -2.786 8.288 -1.068 1.00 84.19 98 VAL A C 1
ATOM 704 O O . VAL A 1 98 ? -2.171 9.307 -0.751 1.00 84.19 98 VAL A O 1
ATOM 707 N N . PRO A 1 99 ? -4.130 8.247 -1.011 1.00 79.38 99 PRO A N 1
ATOM 708 C CA . PRO A 1 99 ? -4.943 9.292 -0.395 1.00 79.38 99 PRO A CA 1
ATOM 709 C C . PRO A 1 99 ? -4.642 9.479 1.095 1.00 79.38 99 PRO A C 1
ATOM 711 O O . PRO A 1 99 ? -4.301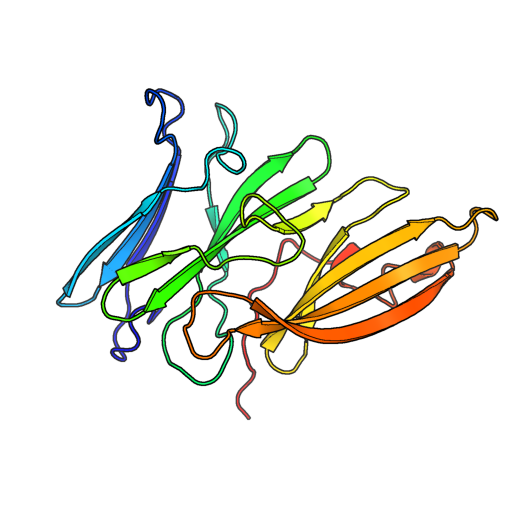 8.527 1.788 1.00 79.38 99 PRO A O 1
ATOM 714 N N . ASP A 1 100 ? -4.830 10.699 1.596 1.00 70.44 100 ASP A N 1
ATOM 715 C CA . ASP A 1 100 ? -4.657 11.075 3.011 1.00 70.44 100 ASP A CA 1
ATOM 716 C C . ASP A 1 100 ? -3.231 10.895 3.584 1.00 70.44 100 ASP A C 1
ATOM 718 O O . ASP A 1 100 ? -3.023 11.120 4.776 1.00 70.44 100 ASP A O 1
ATOM 722 N N . GLN A 1 101 ? -2.248 10.541 2.748 1.00 75.56 101 GLN A N 1
ATOM 723 C CA . GLN A 1 101 ? -0.835 10.395 3.108 1.00 75.56 101 GLN A CA 1
ATOM 724 C C . GLN A 1 101 ? 0.021 11.273 2.178 1.00 75.56 101 GLN A C 1
ATOM 726 O O . GLN A 1 101 ? 0.164 10.970 0.989 1.00 75.56 101 GLN A O 1
ATOM 731 N N . PRO A 1 102 ? 0.551 12.408 2.669 1.00 65.38 102 PRO A N 1
ATOM 732 C CA . PRO A 1 102 ? 1.196 13.416 1.824 1.00 65.38 102 PRO A CA 1
ATOM 733 C C . PRO A 1 102 ? 2.493 12.928 1.171 1.00 65.38 102 PRO A C 1
ATOM 735 O O . PRO A 1 102 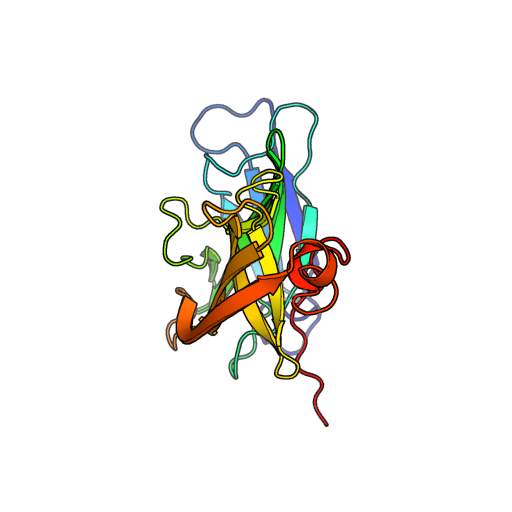? 2.882 13.445 0.127 1.00 65.38 102 PRO A O 1
ATOM 738 N N . ASP A 1 103 ? 3.134 11.919 1.752 1.00 73.00 103 ASP A N 1
ATOM 739 C CA . ASP A 1 103 ? 4.367 11.309 1.264 1.00 73.00 103 ASP A CA 1
ATOM 740 C C . ASP A 1 103 ? 4.120 10.021 0.465 1.00 73.00 103 ASP A C 1
ATOM 742 O O . ASP A 1 103 ? 5.057 9.272 0.227 1.00 73.00 103 ASP A O 1
ATOM 746 N N . GLY A 1 104 ? 2.874 9.717 0.084 1.00 76.06 104 GLY A N 1
ATOM 747 C CA . GLY A 1 104 ? 2.542 8.531 -0.710 1.00 76.06 104 GLY A CA 1
ATOM 748 C C . GLY A 1 104 ? 2.800 7.187 -0.018 1.00 76.06 104 GLY A C 1
ATOM 749 O O . GLY A 1 104 ? 2.668 6.150 -0.668 1.00 76.06 104 GLY A O 1
ATOM 750 N N . SER A 1 105 ? 3.148 7.186 1.271 1.00 84.00 105 SER A N 1
ATOM 751 C CA . SER A 1 105 ? 3.264 5.976 2.083 1.00 84.00 105 SER A CA 1
ATOM 752 C C . SER A 1 105 ? 1.909 5.569 2.668 1.00 84.00 105 SER A C 1
ATOM 754 O O . SER A 1 105 ? 0.934 6.318 2.622 1.00 84.00 105 SER A O 1
ATOM 756 N N . PHE A 1 106 ? 1.806 4.367 3.226 1.00 84.19 106 PHE A N 1
ATOM 757 C CA . PHE A 1 106 ? 0.663 3.963 4.039 1.00 84.19 106 PHE A CA 1
ATOM 758 C C . PHE A 1 106 ? 1.088 3.072 5.199 1.00 84.19 106 PHE A C 1
ATOM 760 O O . PHE A 1 106 ? 2.111 2.397 5.141 1.00 84.19 106 PHE A O 1
ATOM 767 N N . ILE A 1 107 ? 0.293 3.091 6.270 1.00 82.31 107 ILE A N 1
ATOM 768 C CA . ILE A 1 107 ? 0.544 2.258 7.446 1.00 82.31 107 ILE A CA 1
ATOM 769 C C . ILE A 1 107 ? -0.073 0.890 7.191 1.00 82.31 107 ILE A C 1
ATOM 771 O O . ILE A 1 107 ? -1.279 0.784 6.967 1.00 82.31 107 ILE A O 1
ATOM 775 N N . VAL A 1 108 ? 0.778 -0.128 7.221 1.00 80.12 108 VAL A N 1
ATOM 776 C CA . VAL A 1 108 ? 0.398 -1.537 7.130 1.00 80.12 108 VAL A CA 1
ATOM 777 C C . VAL A 1 108 ? -0.191 -2.020 8.450 1.00 80.12 108 VAL A C 1
ATOM 779 O O . VAL A 1 108 ? -1.194 -2.722 8.459 1.00 80.12 108 VAL A O 1
ATOM 782 N N . GLU A 1 109 ? 0.414 -1.605 9.556 1.00 80.12 109 GLU A N 1
ATOM 783 C CA . GLU A 1 109 ? 0.029 -1.954 10.921 1.00 80.12 109 GLU A CA 1
ATOM 784 C C . GLU A 1 109 ? 0.626 -0.897 11.858 1.00 80.12 109 GLU A C 1
ATOM 786 O O . GLU A 1 109 ? 1.744 -0.444 11.613 1.00 80.12 109 GLU A O 1
ATOM 791 N N . GLY A 1 110 ? -0.091 -0.469 12.900 1.00 79.75 110 GLY A N 1
ATOM 792 C CA . GLY A 1 110 ? 0.445 0.434 13.930 1.00 79.75 110 GLY A CA 1
ATOM 793 C C . GLY A 1 110 ? -0.471 1.602 14.273 1.00 79.75 110 GLY A C 1
ATOM 794 O O . GLY A 1 110 ? -1.677 1.503 14.112 1.00 79.75 110 GLY A O 1
ATOM 795 N N . GLY A 1 111 ? 0.067 2.732 14.736 1.00 75.38 111 GLY A N 1
ATOM 796 C CA . GLY A 1 111 ? -0.731 3.922 15.096 1.00 75.38 111 GLY A CA 1
ATOM 797 C C . GLY A 1 111 ? -1.174 3.979 16.565 1.00 75.38 111 GLY A C 1
ATOM 798 O O . GLY A 1 111 ? -2.092 4.724 16.914 1.00 75.38 111 GLY A O 1
ATOM 799 N N . GLY A 1 112 ? -0.508 3.210 17.426 1.00 75.12 112 GLY A N 1
ATOM 800 C CA . GLY A 1 112 ? -0.711 3.212 18.869 1.00 75.12 112 GLY A CA 1
ATOM 801 C C . GLY A 1 112 ? -1.988 2.508 19.335 1.00 75.12 112 GLY A C 1
ATOM 802 O O . GLY A 1 112 ? -2.914 2.234 18.573 1.00 75.12 112 GLY A O 1
ATOM 803 N N . LEU A 1 113 ? -2.060 2.241 20.642 1.00 75.50 113 LEU A N 1
ATOM 804 C CA . LEU A 1 113 ? -3.153 1.468 21.254 1.00 75.50 113 LEU A CA 1
ATOM 805 C C . LEU A 1 113 ? -4.529 2.148 21.150 1.00 75.50 113 LEU A C 1
ATOM 807 O O . LEU A 1 113 ? -5.554 1.472 21.163 1.00 75.50 113 LEU A O 1
ATOM 811 N N . ILE A 1 114 ? -4.561 3.481 21.067 1.00 81.62 114 ILE A N 1
ATOM 812 C CA . ILE A 1 114 ? -5.797 4.282 21.080 1.00 81.62 114 ILE A CA 1
ATOM 813 C C . ILE A 1 114 ? -6.225 4.783 19.693 1.00 81.62 114 ILE A C 1
ATOM 815 O O . ILE A 1 114 ? -7.389 5.155 19.520 1.00 81.62 114 ILE A O 1
ATOM 819 N N . TYR A 1 115 ? -5.318 4.758 18.710 1.00 84.12 115 TYR A N 1
ATOM 820 C CA . TYR A 1 115 ? -5.587 5.159 17.327 1.00 84.12 115 TYR A CA 1
ATOM 821 C C . TYR A 1 115 ? -5.088 4.129 16.296 1.00 84.12 115 TYR A C 1
ATOM 823 O O . TYR A 1 115 ? -4.443 4.520 15.314 1.00 84.12 115 TYR A O 1
ATOM 831 N N . PRO A 1 116 ? -5.373 2.823 16.478 1.00 87.94 116 PRO A N 1
ATOM 832 C CA . PRO A 1 116 ? -4.763 1.794 15.656 1.00 87.94 116 PRO A CA 1
ATOM 833 C C . PRO A 1 116 ? -5.157 1.954 14.186 1.00 87.94 116 PRO A C 1
ATOM 835 O O . PRO A 1 116 ? -6.258 2.385 13.828 1.00 87.94 116 PRO A O 1
ATOM 838 N N . ARG A 1 117 ? -4.224 1.596 13.319 1.00 89.44 117 ARG A N 1
ATOM 839 C CA . ARG A 1 117 ? -4.280 1.646 11.867 1.00 89.44 117 ARG A CA 1
ATOM 840 C C . ARG A 1 117 ? -3.837 0.298 11.328 1.00 89.44 117 ARG A C 1
ATOM 842 O O . ARG A 1 117 ? -2.966 -0.356 11.895 1.00 89.44 117 ARG A O 1
ATOM 849 N N . GLY A 1 118 ? -4.444 -0.088 10.221 1.00 88.69 118 GLY A N 1
ATOM 850 C CA . GLY A 1 118 ? -4.180 -1.367 9.592 1.00 88.69 118 GLY A CA 1
ATOM 851 C C . GLY A 1 118 ? -4.466 -1.310 8.108 1.00 88.69 118 GLY A C 1
ATOM 852 O O . GLY A 1 118 ? -5.342 -0.562 7.657 1.00 88.69 118 GLY A O 1
ATOM 853 N N . ALA A 1 119 ? -3.733 -2.112 7.355 1.00 88.56 119 ALA A N 1
ATOM 854 C CA . ALA A 1 119 ? -4.004 -2.372 5.960 1.00 88.56 119 ALA A CA 1
ATOM 855 C C . ALA A 1 119 ? -4.362 -3.848 5.782 1.00 88.56 119 ALA A C 1
ATOM 857 O O . ALA A 1 119 ? -3.768 -4.733 6.391 1.00 88.56 119 ALA A O 1
ATOM 858 N N . GLY A 1 120 ? -5.333 -4.117 4.917 1.00 87.81 120 GLY A N 1
ATOM 859 C CA . GLY A 1 120 ? -5.691 -5.479 4.544 1.00 87.81 120 GLY A CA 1
ATOM 860 C C . GLY A 1 120 ? -6.207 -5.566 3.119 1.00 87.81 120 GLY A C 1
ATOM 861 O O . GLY A 1 120 ? -6.124 -4.612 2.342 1.00 87.81 120 GLY A O 1
ATOM 862 N N . CYS A 1 121 ? -6.796 -6.710 2.795 1.00 84.69 121 CYS A N 1
ATOM 863 C CA . CYS A 1 121 ? -7.383 -6.963 1.490 1.00 84.69 121 CYS A CA 1
ATOM 864 C C . CYS A 1 121 ? -8.823 -7.451 1.634 1.00 84.69 121 CYS A C 1
ATOM 866 O O . CYS A 1 121 ? -9.167 -8.197 2.548 1.00 84.69 121 CYS A O 1
ATOM 868 N N . THR A 1 122 ? -9.685 -7.021 0.718 1.00 84.00 122 THR A N 1
ATOM 869 C CA . THR A 1 122 ? -10.992 -7.663 0.522 1.00 84.00 122 THR A CA 1
ATOM 870 C C . THR A 1 122 ? -10.816 -9.018 -0.164 1.00 84.00 122 THR A C 1
ATOM 872 O O . THR A 1 122 ? -9.816 -9.241 -0.844 1.00 84.00 122 THR A O 1
ATOM 875 N N . SER A 1 123 ? -11.832 -9.881 -0.086 1.00 79.50 123 SER A N 1
ATOM 876 C CA . SER A 1 123 ? -11.880 -11.142 -0.844 1.00 79.50 123 SER A CA 1
ATOM 877 C C . SER A 1 123 ? -11.779 -10.953 -2.363 1.00 79.50 123 SER A C 1
ATOM 879 O O . SER A 1 123 ? -11.361 -11.860 -3.068 1.00 79.50 123 SER A O 1
ATOM 881 N N . ALA A 1 124 ? -12.123 -9.767 -2.872 1.00 77.69 124 ALA A N 1
ATOM 882 C CA . ALA A 1 124 ? -11.987 -9.407 -4.281 1.00 77.69 124 ALA A CA 1
ATOM 883 C C . ALA A 1 124 ? -10.590 -8.855 -4.644 1.00 77.69 124 ALA A C 1
ATOM 885 O O . ALA A 1 124 ? -10.435 -8.250 -5.704 1.00 77.69 124 ALA A O 1
ATOM 886 N N . GLY A 1 125 ? -9.592 -8.968 -3.760 1.00 77.81 125 GLY A N 1
ATOM 887 C CA . GLY A 1 125 ? -8.231 -8.483 -4.010 1.00 77.81 125 GLY A CA 1
ATOM 888 C C . GLY A 1 125 ? -8.083 -6.956 -3.977 1.00 77.81 125 GLY A C 1
ATOM 889 O O . GLY A 1 125 ? -7.136 -6.411 -4.533 1.00 77.81 125 GLY A O 1
ATOM 890 N N . ARG A 1 126 ? -9.015 -6.231 -3.344 1.00 85.50 126 ARG A N 1
ATOM 891 C CA . ARG A 1 126 ? -8.921 -4.764 -3.185 1.00 85.50 126 ARG A CA 1
ATOM 892 C C . ARG A 1 126 ? -8.231 -4.371 -1.891 1.00 85.50 126 ARG A C 1
ATOM 894 O O . ARG A 1 126 ? -8.536 -4.963 -0.858 1.00 85.50 126 ARG A O 1
ATOM 901 N N . LEU A 1 127 ? -7.423 -3.314 -1.941 1.00 87.50 127 LEU A N 1
ATOM 902 C CA . LEU A 1 127 ? -6.784 -2.714 -0.772 1.00 87.50 127 LEU A CA 1
ATOM 903 C C . LEU A 1 127 ? -7.827 -2.143 0.201 1.00 87.50 127 LEU A C 1
ATOM 905 O O . LEU A 1 127 ? -8.731 -1.398 -0.190 1.00 87.50 127 LEU A O 1
ATOM 909 N N . LEU A 1 128 ? -7.654 -2.453 1.481 1.00 90.12 128 LEU A N 1
ATOM 910 C CA . LEU A 1 128 ? -8.343 -1.850 2.612 1.00 90.12 128 LEU A CA 1
ATOM 911 C C . LEU A 1 128 ? -7.343 -1.042 3.429 1.00 90.12 128 LEU A C 1
ATOM 913 O O . LEU A 1 128 ? -6.298 -1.570 3.792 1.00 90.12 128 LEU A O 1
ATOM 917 N N . LEU A 1 129 ? -7.696 0.198 3.764 1.00 90.88 129 LEU A N 1
ATOM 918 C CA . LEU A 1 129 ? -7.016 0.966 4.806 1.00 90.88 129 LEU A CA 1
ATOM 919 C C . LEU A 1 129 ? -8.029 1.287 5.903 1.00 90.88 129 LEU A C 1
ATOM 921 O O . LEU A 1 129 ? -9.088 1.872 5.639 1.00 90.88 129 LEU A O 1
ATOM 925 N N . SER A 1 130 ? -7.693 0.910 7.128 1.00 92.06 130 SER A N 1
ATOM 926 C CA . SER A 1 130 ? -8.542 1.057 8.301 1.00 92.06 130 SER A CA 1
ATOM 927 C C . SER A 1 130 ? -7.853 1.897 9.361 1.00 92.06 130 SER A C 1
ATOM 929 O O . SER A 1 130 ? -6.645 1.815 9.576 1.00 92.06 130 SER A O 1
ATOM 931 N N . ARG A 1 131 ? -8.649 2.714 10.044 1.00 92.94 131 ARG A N 1
ATOM 932 C CA . ARG A 1 131 ? -8.253 3.443 11.250 1.00 92.94 131 ARG A CA 1
ATOM 933 C C . ARG A 1 131 ? -9.324 3.271 12.310 1.00 92.94 131 ARG A C 1
ATOM 935 O O . ARG A 1 131 ? -10.512 3.300 11.985 1.00 92.94 131 ARG A O 1
ATOM 942 N N . ALA A 1 132 ? -8.922 3.148 13.560 1.00 93.62 132 ALA A N 1
ATOM 943 C CA . ALA A 1 132 ? -9.820 3.190 14.696 1.00 93.62 132 ALA A CA 1
ATOM 944 C C . ALA A 1 132 ? -9.439 4.344 15.621 1.00 93.62 132 ALA A C 1
ATOM 946 O O . ALA A 1 132 ? -8.287 4.759 15.668 1.00 93.62 132 ALA A O 1
ATOM 947 N N . ALA A 1 133 ? -10.416 4.873 16.345 1.00 94.06 133 ALA A N 1
ATOM 948 C CA . ALA A 1 133 ? -10.212 5.844 17.411 1.00 94.06 133 ALA A CA 1
ATOM 949 C C . ALA A 1 133 ? -11.017 5.403 18.628 1.00 94.06 133 ALA A C 1
ATOM 951 O O . ALA A 1 133 ? -12.212 5.111 18.498 1.00 94.06 133 ALA A O 1
ATOM 952 N N . GLN A 1 134 ? -10.376 5.320 19.791 1.00 92.56 134 GLN A N 1
ATOM 953 C CA . GLN A 1 134 ? -11.079 4.973 21.020 1.00 92.56 134 GLN A CA 1
ATOM 954 C C . GLN A 1 134 ? -12.144 6.039 21.331 1.00 92.56 134 GLN A C 1
ATOM 956 O O . GLN A 1 134 ? -11.899 7.241 21.212 1.00 92.56 134 GLN A O 1
ATOM 961 N N . THR A 1 135 ? -13.354 5.613 21.686 1.00 93.00 135 THR A N 1
ATOM 962 C CA . THR A 1 135 ? -14.451 6.517 22.060 1.00 93.00 135 THR A CA 1
ATOM 963 C C . THR A 1 135 ? -14.249 7.090 23.464 1.00 93.00 135 THR A C 1
ATOM 965 O O . THR A 1 135 ? -13.478 6.559 24.261 1.00 93.00 135 THR A O 1
ATOM 968 N N . ALA A 1 136 ? -14.971 8.168 23.795 1.00 92.38 136 ALA A N 1
ATOM 969 C CA . ALA A 1 136 ? -14.850 8.852 25.089 1.00 92.38 136 ALA A CA 1
ATOM 970 C C . ALA A 1 136 ? -15.105 7.931 26.301 1.00 92.38 136 ALA A C 1
ATOM 972 O O . ALA A 1 136 ? -14.493 8.105 27.350 1.00 92.38 136 ALA A O 1
ATOM 973 N N . ASP A 1 137 ? -15.959 6.917 26.138 1.00 92.75 137 ASP A N 1
ATOM 974 C CA . ASP A 1 137 ? -16.260 5.911 27.164 1.00 92.75 137 ASP A CA 1
ATOM 975 C C . ASP A 1 137 ? -15.137 4.879 27.389 1.00 92.75 137 ASP A C 1
ATOM 977 O O . ASP A 1 137 ? -15.247 4.043 28.285 1.00 92.75 137 ASP A O 1
ATOM 981 N N . ARG A 1 138 ? -14.082 4.905 26.560 1.00 91.00 138 ARG A N 1
ATOM 982 C CA . ARG A 1 138 ? -12.943 3.970 26.526 1.00 91.00 138 ARG A CA 1
ATOM 983 C C . ARG A 1 138 ? -13.301 2.492 26.332 1.00 91.00 138 ARG A C 1
ATOM 985 O O . ARG A 1 138 ? -12.421 1.635 26.397 1.00 91.00 138 ARG A O 1
ATOM 992 N N . LYS A 1 139 ? -14.565 2.178 26.052 1.00 94.19 139 LYS A N 1
ATOM 993 C CA . LYS A 1 139 ? -15.075 0.804 25.903 1.00 94.19 139 LYS A CA 1
ATOM 994 C C . LYS A 1 139 ? -15.209 0.386 24.445 1.00 94.19 139 LYS A C 1
ATOM 996 O O . LYS A 1 139 ? -15.250 -0.814 24.163 1.00 94.19 139 LYS A O 1
ATOM 1001 N N . HIS A 1 140 ? -15.245 1.353 23.533 1.00 95.69 140 HIS A N 1
ATOM 1002 C CA . HIS A 1 140 ? -15.424 1.108 22.112 1.00 95.69 140 HIS A CA 1
ATOM 1003 C C . HIS A 1 140 ? -14.346 1.785 21.264 1.00 95.69 140 HIS A C 1
ATOM 1005 O O . HIS A 1 140 ? -13.631 2.694 21.688 1.00 95.69 140 HIS A O 1
ATOM 1011 N N . PHE A 1 141 ? -14.260 1.322 20.026 1.00 96.12 141 PHE A N 1
ATOM 1012 C CA . PHE A 1 141 ? -13.562 1.976 18.939 1.00 96.12 141 PHE A CA 1
ATOM 1013 C C . PHE A 1 141 ? -14.569 2.443 17.902 1.00 96.12 141 PHE A C 1
ATOM 1015 O O . PHE A 1 141 ? -15.443 1.679 17.490 1.00 96.12 141 PHE A O 1
ATOM 1022 N N . ARG A 1 142 ? -14.396 3.673 17.423 1.00 96.75 142 ARG A N 1
ATOM 1023 C CA . ARG A 1 142 ? -14.975 4.127 16.162 1.00 96.75 142 ARG A CA 1
ATOM 1024 C C . ARG A 1 142 ? -14.010 3.771 15.041 1.00 96.75 142 ARG A C 1
ATOM 1026 O O . ARG A 1 142 ? -12.925 4.340 14.961 1.00 96.75 142 ARG A O 1
ATOM 1033 N N . VAL A 1 14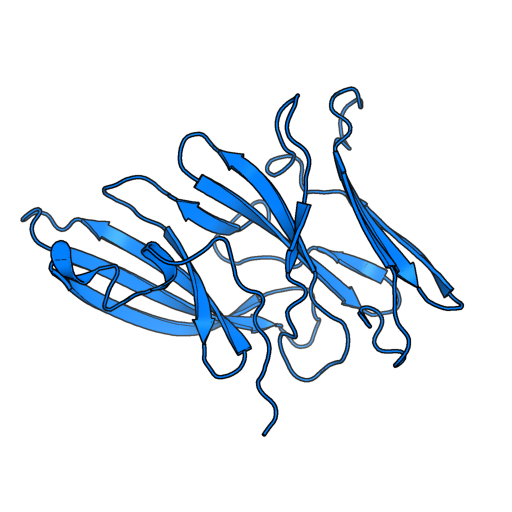3 ? -14.409 2.842 14.185 1.00 95.88 143 VAL A N 1
ATOM 1034 C CA . VAL A 1 143 ? -13.610 2.344 13.063 1.00 95.88 143 VAL A CA 1
ATOM 1035 C C . VAL A 1 143 ? -14.074 3.013 11.778 1.00 95.88 143 VAL A C 1
ATOM 1037 O O . VAL A 1 143 ? -15.268 3.069 11.495 1.00 95.88 143 VAL A O 1
ATOM 1040 N N . VAL A 1 144 ? -13.126 3.503 10.985 1.00 95.25 144 VAL A N 1
ATOM 1041 C CA . VAL A 1 144 ? -13.336 3.950 9.607 1.00 95.25 144 VAL A CA 1
ATOM 1042 C C . VAL A 1 144 ? -12.494 3.061 8.707 1.00 95.25 144 VAL A C 1
ATOM 1044 O O . VAL A 1 144 ? -11.266 3.114 8.758 1.00 95.25 144 VAL A O 1
ATOM 1047 N N . ARG A 1 145 ? -13.160 2.266 7.871 1.00 93.75 145 ARG A N 1
ATOM 1048 C CA . ARG A 1 145 ? -12.538 1.373 6.892 1.00 93.75 145 ARG A CA 1
ATOM 1049 C C . ARG A 1 145 ? -12.829 1.864 5.486 1.00 93.75 145 ARG A C 1
ATOM 1051 O O . ARG A 1 145 ? -13.991 2.063 5.128 1.00 93.75 145 ARG A O 1
ATOM 1058 N N . ARG A 1 146 ? -11.792 2.027 4.672 1.00 93.50 146 ARG A N 1
ATOM 1059 C CA . ARG A 1 146 ? -11.910 2.468 3.279 1.00 93.50 146 ARG A CA 1
ATOM 1060 C C . ARG A 1 146 ? -11.372 1.411 2.334 1.00 93.50 146 ARG A C 1
ATOM 1062 O O . ARG A 1 146 ? -10.311 0.848 2.570 1.00 93.50 146 ARG A O 1
ATOM 1069 N N . THR A 1 147 ? -12.128 1.147 1.275 1.00 91.50 147 THR A N 1
ATOM 1070 C CA . THR A 1 147 ? -11.733 0.247 0.187 1.00 91.50 147 THR A CA 1
ATOM 1071 C C . THR A 1 147 ? -11.252 1.070 -0.993 1.00 91.50 147 THR A C 1
ATOM 1073 O O . THR A 1 147 ? -11.928 2.024 -1.387 1.00 91.50 147 THR A O 1
ATOM 1076 N N . TYR A 1 148 ? -10.124 0.680 -1.573 1.00 88.88 148 TYR A N 1
ATOM 1077 C CA . TYR A 1 148 ? -9.489 1.384 -2.678 1.00 88.88 148 TYR A CA 1
ATOM 1078 C C . TYR A 1 148 ? -9.337 0.494 -3.909 1.00 88.88 148 TYR A C 1
ATOM 1080 O O . TYR A 1 148 ? -9.152 -0.718 -3.805 1.00 88.88 148 TYR A O 1
ATOM 1088 N N . GLY A 1 149 ? -9.393 1.124 -5.079 1.00 85.75 149 GLY A N 1
ATOM 1089 C CA . GLY A 1 149 ? -8.975 0.549 -6.355 1.00 85.75 149 GLY A CA 1
ATOM 1090 C C . GLY A 1 149 ? -7.930 1.437 -7.020 1.00 85.75 149 GLY A C 1
ATOM 1091 O O . GLY A 1 149 ? -7.847 2.631 -6.722 1.00 85.75 149 GLY A O 1
ATOM 1092 N N . LEU A 1 150 ? -7.139 0.871 -7.927 1.00 83.69 150 LEU A N 1
ATOM 1093 C CA . LEU A 1 150 ? -6.215 1.660 -8.731 1.00 83.69 150 LEU A CA 1
ATOM 1094 C C . LEU A 1 150 ? -6.990 2.427 -9.810 1.00 83.69 150 LEU A C 1
ATOM 1096 O O . LEU A 1 150 ? -7.877 1.874 -10.464 1.00 83.69 150 LEU A O 1
ATOM 1100 N N . ALA A 1 151 ? -6.685 3.711 -9.977 1.00 84.56 151 ALA A N 1
ATOM 1101 C CA . ALA A 1 151 ? -7.260 4.503 -11.055 1.00 84.56 151 ALA A CA 1
ATOM 1102 C C . ALA A 1 151 ? -6.838 3.967 -12.433 1.00 84.56 151 ALA A C 1
ATOM 1104 O O . ALA A 1 151 ? -5.797 3.318 -12.553 1.00 84.56 151 ALA A O 1
ATOM 1105 N N . PRO A 1 152 ? -7.573 4.318 -13.507 1.00 81.75 152 PRO A N 1
ATOM 1106 C CA . PRO A 1 152 ? -7.213 3.921 -14.868 1.00 81.75 152 PRO A CA 1
ATOM 1107 C C . PRO A 1 152 ? -5.819 4.372 -15.326 1.00 81.75 152 PRO A C 1
ATOM 1109 O O . PRO A 1 152 ? -5.285 3.810 -16.277 1.00 81.75 152 PRO A O 1
ATOM 1112 N N . ASP A 1 153 ? -5.231 5.388 -14.692 1.00 83.00 153 ASP A N 1
ATOM 11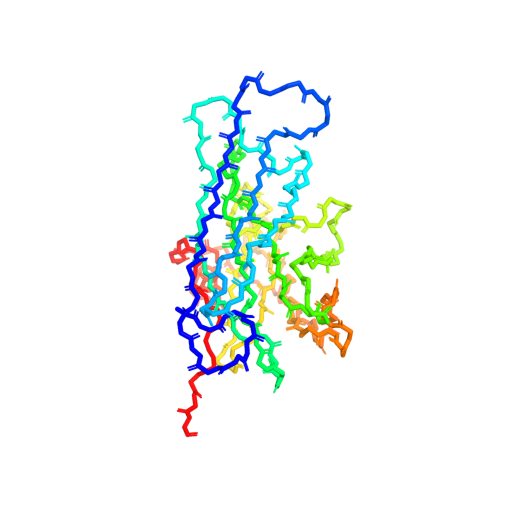13 C CA . ASP A 1 153 ? -3.866 5.851 -14.976 1.00 83.00 153 ASP A CA 1
ATOM 1114 C C . ASP A 1 153 ? -2.777 4.984 -14.316 1.00 83.00 153 ASP A C 1
ATOM 1116 O O . ASP A 1 153 ? -1.613 5.072 -14.702 1.00 83.00 153 ASP A O 1
ATOM 1120 N N . GLY A 1 154 ? -3.142 4.136 -13.352 1.00 82.75 154 GLY A N 1
ATOM 1121 C CA . GLY A 1 154 ? -2.222 3.306 -12.582 1.00 82.75 154 GLY A CA 1
ATOM 1122 C C . GLY A 1 154 ? -1.469 4.040 -11.466 1.00 82.75 154 GLY A C 1
ATOM 1123 O O . GLY A 1 154 ? -0.723 3.419 -10.725 1.00 82.75 154 GLY A O 1
ATOM 1124 N N . LEU A 1 155 ? -1.624 5.356 -11.314 1.00 86.69 155 LEU A N 1
ATOM 1125 C CA . LEU A 1 155 ? -0.731 6.181 -10.485 1.00 86.69 155 LEU A CA 1
ATOM 1126 C C . LEU A 1 155 ? -1.361 6.665 -9.184 1.00 86.69 155 LEU A C 1
ATOM 1128 O O . LEU A 1 155 ? -0.689 7.307 -8.376 1.00 86.69 155 LEU A O 1
ATOM 1132 N N . ARG A 1 156 ? -2.641 6.380 -8.959 1.00 87.62 156 ARG A N 1
ATOM 1133 C CA . ARG A 1 156 ? -3.358 6.809 -7.756 1.00 87.62 156 ARG A CA 1
ATOM 1134 C C . ARG A 1 156 ? -4.369 5.772 -7.306 1.00 87.62 156 ARG A C 1
ATOM 1136 O O . ARG A 1 156 ? -5.040 5.142 -8.124 1.00 87.62 156 ARG A O 1
ATOM 1143 N N . LEU A 1 157 ? -4.529 5.658 -5.995 1.00 87.56 157 LEU A N 1
ATOM 1144 C CA . LEU A 1 157 ? -5.647 4.929 -5.414 1.00 87.56 157 LEU A CA 1
ATOM 1145 C C . LEU A 1 157 ? -6.894 5.815 -5.387 1.00 87.56 157 LEU A C 1
ATOM 1147 O O . LEU A 1 157 ? -6.849 6.992 -5.031 1.00 87.56 157 LEU A O 1
ATOM 1151 N N . THR A 1 158 ? -8.025 5.221 -5.737 1.00 87.12 158 THR A N 1
ATOM 1152 C CA . THR A 1 158 ? -9.347 5.847 -5.727 1.00 87.12 158 THR A CA 1
ATOM 1153 C C . THR A 1 158 ? -10.207 5.171 -4.677 1.00 87.12 158 THR A C 1
ATOM 1155 O O . THR A 1 158 ? -10.267 3.942 -4.606 1.00 87.12 158 THR A O 1
ATOM 1158 N N . ALA A 1 159 ? -10.832 5.972 -3.814 1.00 87.12 159 ALA A N 1
ATOM 1159 C CA . ALA A 1 159 ? -11.735 5.453 -2.799 1.00 87.12 159 ALA A CA 1
ATOM 1160 C C . ALA A 1 159 ? -13.002 4.925 -3.481 1.00 87.12 159 ALA A C 1
ATOM 1162 O O . ALA A 1 159 ? -13.690 5.664 -4.178 1.00 87.12 159 ALA A O 1
ATOM 1163 N N . LEU A 1 160 ? -13.295 3.646 -3.269 1.00 86.25 160 LEU A N 1
ATOM 1164 C CA . LEU A 1 160 ? -14.477 2.982 -3.815 1.00 86.25 160 LEU A CA 1
ATOM 1165 C C . LEU A 1 160 ? -15.628 2.985 -2.812 1.00 86.25 160 LEU A C 1
ATOM 1167 O O . LEU A 1 160 ? -16.785 3.139 -3.185 1.00 86.25 160 LEU A O 1
ATOM 1171 N N . ALA A 1 161 ? -15.306 2.783 -1.535 1.00 90.19 161 ALA A N 1
ATOM 1172 C CA . ALA A 1 161 ? -16.282 2.739 -0.460 1.00 90.19 161 ALA A CA 1
ATOM 1173 C C . ALA A 1 161 ? -15.639 3.121 0.873 1.00 90.19 161 ALA A C 1
ATOM 1175 O O . ALA A 1 161 ? -14.470 2.815 1.126 1.00 90.19 161 ALA A O 1
ATOM 1176 N N . ALA A 1 162 ? -16.433 3.730 1.749 1.00 92.19 162 ALA A N 1
ATOM 1177 C CA . ALA A 1 162 ? -16.088 3.968 3.141 1.00 92.19 162 ALA A CA 1
ATOM 1178 C C . ALA A 1 162 ? -17.172 3.361 4.033 1.00 92.19 162 ALA A C 1
ATOM 1180 O O . ALA A 1 162 ? -18.361 3.573 3.807 1.00 92.19 162 ALA A O 1
ATOM 1181 N N . LYS A 1 163 ? -16.757 2.612 5.051 1.00 93.94 163 LYS A N 1
ATOM 1182 C CA . LYS A 1 163 ? -17.632 2.085 6.094 1.00 93.94 163 LYS A CA 1
ATOM 1183 C C . LYS A 1 163 ? -17.186 2.641 7.434 1.00 93.94 163 LYS A C 1
ATOM 1185 O O . LYS A 1 163 ? -15.994 2.644 7.740 1.00 93.94 163 LYS A O 1
ATOM 1190 N N . GLN A 1 164 ? -18.155 3.071 8.230 1.00 95.69 164 GLN A N 1
ATOM 1191 C CA . GLN A 1 164 ? -17.941 3.441 9.618 1.00 95.69 164 GLN A CA 1
ATOM 1192 C C . GLN A 1 164 ? -18.656 2.445 10.526 1.00 95.69 164 GLN A C 1
ATOM 1194 O O . GLN A 1 164 ? -19.752 1.985 10.209 1.00 95.69 164 GLN A O 1
ATOM 1199 N N . ASP A 1 165 ? -18.021 2.101 11.637 1.00 96.50 165 ASP A N 1
ATOM 1200 C CA . ASP A 1 165 ? -18.551 1.160 12.616 1.00 96.50 165 ASP A CA 1
ATOM 1201 C C . ASP A 1 165 ? -18.148 1.577 14.030 1.00 96.50 165 ASP A C 1
ATOM 1203 O O . ASP A 1 165 ? -17.148 2.274 14.219 1.00 96.50 165 ASP A O 1
ATOM 1207 N N . THR A 1 166 ? -18.903 1.114 15.020 1.00 96.75 166 THR A N 1
ATOM 1208 C CA . THR A 1 166 ? -18.533 1.229 16.432 1.00 96.75 166 THR A CA 1
ATOM 1209 C C . THR A 1 166 ? -18.463 -0.175 17.008 1.00 96.75 166 THR A C 1
ATOM 1211 O O . THR A 1 166 ? -19.429 -0.934 16.932 1.00 96.75 166 THR A O 1
ATOM 1214 N N . VAL A 1 167 ? -17.314 -0.541 17.573 1.00 96.06 167 VAL A N 1
ATOM 1215 C CA . VAL A 1 167 ? -17.061 -1.903 18.061 1.00 96.06 167 VAL A CA 1
ATOM 1216 C C . VAL A 1 167 ? -16.528 -1.910 19.480 1.00 96.06 167 VAL A C 1
ATOM 1218 O O . VAL A 1 167 ? -15.725 -1.045 19.817 1.00 96.06 167 VAL A O 1
ATOM 1221 N N . PRO A 1 168 ? -16.923 -2.881 20.321 1.00 95.94 168 PRO A N 1
ATOM 1222 C CA . PRO A 1 168 ? -16.295 -3.066 21.622 1.00 95.94 168 PRO A CA 1
ATOM 1223 C C . PRO A 1 168 ? -14.791 -3.301 21.479 1.00 95.94 168 PRO A C 1
ATOM 1225 O O . PRO A 1 168 ? -14.370 -4.019 20.571 1.00 95.94 168 PRO A O 1
ATOM 1228 N N . LEU A 1 169 ? -14.000 -2.767 22.413 1.00 89.50 169 LEU A N 1
ATOM 1229 C CA . LEU A 1 169 ? -12.534 -2.847 22.403 1.00 89.50 169 LEU A CA 1
ATOM 1230 C C . LEU A 1 169 ? -12.023 -4.281 22.190 1.00 89.50 169 LEU A C 1
ATOM 1232 O O . LEU A 1 169 ? -11.204 -4.528 21.312 1.00 89.50 169 LEU A O 1
ATOM 1236 N N . ARG A 1 170 ? -12.601 -5.246 22.916 1.00 90.38 170 ARG A N 1
ATOM 1237 C CA . ARG A 1 170 ? -12.246 -6.675 22.837 1.00 90.38 170 ARG A CA 1
ATOM 1238 C C . ARG A 1 170 ? -12.553 -7.353 21.495 1.00 90.38 170 ARG A C 1
ATOM 1240 O O . ARG A 1 170 ? -12.064 -8.444 21.259 1.00 90.38 170 ARG A O 1
ATOM 1247 N N . ARG A 1 171 ? -13.380 -6.739 20.642 1.00 93.94 171 ARG A N 1
ATOM 1248 C CA . ARG A 1 171 ? -13.811 -7.296 19.346 1.00 93.94 171 ARG A CA 1
ATOM 1249 C C . ARG A 1 171 ? -13.190 -6.588 18.146 1.00 93.94 171 ARG A C 1
ATOM 1251 O O . ARG A 1 171 ? -13.583 -6.878 17.017 1.00 93.94 171 ARG A O 1
ATOM 1258 N N . LEU A 1 172 ? -12.268 -5.644 18.366 1.00 90.75 172 LEU A N 1
ATOM 1259 C CA . LEU A 1 172 ? -11.647 -4.899 17.272 1.00 90.75 172 LEU A CA 1
ATOM 1260 C C . LEU A 1 172 ? -10.983 -5.862 16.284 1.00 90.75 172 LEU A C 1
ATOM 1262 O O . LEU A 1 172 ? -11.350 -5.864 15.115 1.00 90.75 172 LEU A O 1
ATOM 1266 N N . GLY A 1 173 ? -10.085 -6.718 16.774 1.00 87.31 173 GLY A N 1
ATOM 1267 C CA . GLY A 1 173 ? -9.351 -7.653 15.927 1.00 87.31 173 GLY A CA 1
ATOM 1268 C C . GLY A 1 173 ? -10.214 -8.746 15.292 1.00 87.31 173 GLY A C 1
ATOM 1269 O O . GLY A 1 173 ? -10.019 -9.090 14.134 1.00 87.31 173 GLY A O 1
ATOM 1270 N N . GLU A 1 174 ? -11.221 -9.247 16.011 1.00 89.56 174 GLU A N 1
ATOM 1271 C CA . GLU A 1 174 ? -12.151 -10.256 15.479 1.00 89.56 174 GLU A CA 1
ATOM 1272 C C . GLU A 1 174 ? -12.967 -9.720 14.294 1.00 89.56 174 GLU A C 1
ATOM 1274 O O . GLU A 1 174 ? -13.188 -10.417 13.305 1.00 89.56 174 GLU A O 1
ATOM 1279 N N . ARG A 1 175 ? -13.442 -8.472 14.391 1.00 90.62 175 ARG A N 1
ATOM 1280 C CA . ARG A 1 175 ? -14.314 -7.860 13.377 1.00 90.62 175 ARG A CA 1
ATOM 1281 C C . ARG A 1 175 ? -13.533 -7.164 12.262 1.00 90.62 175 ARG A C 1
ATOM 1283 O O . ARG A 1 175 ? -14.068 -6.982 11.166 1.00 90.62 175 ARG A O 1
ATOM 1290 N N . PHE A 1 176 ? -12.296 -6.780 12.550 1.00 91.06 176 PHE A N 1
ATOM 1291 C CA . PHE A 1 176 ? -11.375 -6.109 11.642 1.00 91.06 176 PHE A CA 1
ATOM 1292 C C . PHE A 1 176 ? -9.991 -6.767 11.760 1.00 91.06 176 PHE A C 1
ATOM 1294 O O . PHE A 1 176 ? -9.121 -6.263 12.482 1.00 91.06 176 PHE A O 1
ATOM 1301 N N . PRO A 1 177 ? -9.791 -7.907 11.072 1.00 87.88 177 PRO A N 1
ATOM 1302 C CA . PRO A 1 177 ? -8.548 -8.674 11.132 1.00 87.88 177 PRO A CA 1
ATOM 1303 C C . PRO A 1 177 ? -7.306 -7.873 10.735 1.00 87.88 177 PRO A C 1
ATOM 1305 O O . PRO A 1 177 ? -6.208 -8.191 11.186 1.00 87.88 177 PRO A O 1
ATOM 1308 N N . GLU A 1 178 ? -7.472 -6.801 9.953 1.00 87.44 178 GLU A N 1
ATOM 1309 C CA . GLU A 1 178 ? -6.392 -5.891 9.561 1.00 87.44 178 GLU A CA 1
ATOM 1310 C C . GLU A 1 178 ? -5.715 -5.157 10.737 1.00 87.44 178 GLU A C 1
ATOM 1312 O O . GLU A 1 178 ? -4.705 -4.496 10.527 1.00 87.44 178 GLU A O 1
ATOM 1317 N N . PHE A 1 179 ? -6.247 -5.253 11.964 1.00 87.88 179 PHE A N 1
ATOM 1318 C CA . PHE A 1 179 ? -5.612 -4.711 13.174 1.00 87.88 179 PHE A CA 1
ATOM 1319 C C . PHE A 1 179 ? -4.845 -5.745 14.019 1.00 87.88 179 PHE A C 1
ATOM 1321 O O . PHE A 1 179 ? -4.238 -5.350 15.011 1.00 87.88 179 PHE A O 1
ATOM 1328 N N . VAL A 1 180 ? -4.918 -7.048 13.714 1.00 78.12 180 VAL A N 1
ATOM 1329 C CA . VAL A 1 180 ? -4.375 -8.125 14.581 1.00 78.12 180 VAL A CA 1
ATOM 1330 C C . VAL A 1 180 ? -3.665 -9.265 13.842 1.00 78.12 180 VAL A C 1
ATOM 1332 O O . VAL A 1 180 ? -3.025 -10.087 14.493 1.00 78.12 180 VAL A O 1
ATOM 1335 N N . GLY A 1 181 ? -3.797 -9.371 12.518 1.00 60.34 181 GLY A N 1
ATOM 1336 C CA . GLY A 1 181 ? -3.272 -10.488 11.723 1.00 60.34 181 GLY A CA 1
ATOM 1337 C C . GLY A 1 181 ? -2.290 -10.045 10.640 1.00 60.34 181 GLY A C 1
ATOM 1338 O O . GLY A 1 181 ? -2.243 -8.867 10.301 1.00 60.34 181 GLY A O 1
ATOM 1339 N N . PRO A 1 182 ? -1.492 -10.998 10.126 1.00 55.31 182 PRO A N 1
ATOM 1340 C CA . PRO A 1 182 ? -0.040 -10.894 10.049 1.00 55.31 182 PRO A CA 1
ATOM 1341 C C . PRO A 1 182 ? 0.423 -9.769 9.121 1.00 55.31 182 PRO A C 1
ATOM 1343 O O . PRO A 1 182 ? -0.289 -9.421 8.179 1.00 55.31 182 PRO A O 1
ATOM 1346 N N . HIS A 1 183 ? 1.651 -9.282 9.363 1.00 59.28 183 HIS A N 1
ATOM 1347 C CA . HIS A 1 183 ? 2.421 -8.386 8.491 1.00 59.28 183 HIS A CA 1
ATOM 1348 C C . HIS A 1 183 ? 1.947 -8.482 7.034 1.00 59.28 183 HIS A C 1
ATOM 1350 O O . HIS A 1 183 ? 2.149 -9.525 6.421 1.00 59.28 183 HIS A O 1
ATOM 1356 N N . TRP A 1 184 ? 1.269 -7.439 6.540 1.00 66.12 184 TRP A N 1
ATOM 1357 C CA . TRP A 1 184 ? 0.644 -7.319 5.211 1.00 66.12 184 TRP A CA 1
ATOM 1358 C C . TRP A 1 184 ? 0.696 -8.561 4.303 1.00 66.12 184 TRP A C 1
ATOM 1360 O O . TRP A 1 184 ? 1.743 -8.905 3.752 1.00 66.12 184 TRP A O 1
ATOM 1370 N N . THR A 1 185 ? -0.463 -9.159 4.029 1.00 70.31 185 THR A N 1
ATOM 1371 C CA . THR A 1 185 ? -0.599 -10.112 2.917 1.00 70.31 185 THR A CA 1
ATOM 1372 C C . THR A 1 185 ? -0.975 -9.359 1.644 1.00 70.31 185 THR A C 1
ATOM 1374 O O . THR A 1 185 ? -1.903 -8.551 1.649 1.00 70.31 185 THR A O 1
ATOM 1377 N N . ALA A 1 186 ? -0.259 -9.619 0.548 1.00 70.56 186 ALA A N 1
ATOM 1378 C CA . ALA A 1 186 ? -0.553 -9.020 -0.747 1.00 70.56 186 ALA A CA 1
ATOM 1379 C C . ALA A 1 186 ? -1.999 -9.308 -1.182 1.00 70.56 186 ALA A C 1
ATOM 1381 O O . ALA A 1 186 ? -2.486 -10.430 -1.058 1.00 70.56 186 ALA A O 1
ATOM 1382 N N . CYS A 1 187 ? -2.674 -8.299 -1.732 1.00 73.56 187 CYS A N 1
ATOM 1383 C CA . CYS A 1 187 ? -3.996 -8.483 -2.315 1.00 73.56 187 CYS A CA 1
ATOM 1384 C C . CYS A 1 187 ? -3.899 -9.277 -3.616 1.00 73.56 187 CYS A C 1
ATOM 1386 O O . CYS A 1 187 ? -3.609 -8.738 -4.686 1.00 73.56 187 CYS A O 1
ATOM 1388 N N . GLU A 1 188 ? -4.161 -10.568 -3.514 1.00 68.56 188 GLU A N 1
ATOM 1389 C CA . GLU A 1 188 ? -4.359 -11.440 -4.658 1.00 68.56 188 GLU A CA 1
ATOM 1390 C C . GLU A 1 188 ? -5.860 -11.526 -4.943 1.00 68.56 188 GLU A C 1
ATOM 1392 O O . GLU A 1 188 ? -6.667 -11.697 -4.028 1.00 68.56 188 GLU A O 1
ATOM 1397 N N . SER A 1 189 ? -6.270 -11.388 -6.207 1.00 54.00 189 SER A N 1
ATOM 1398 C CA . SER A 1 189 ? -7.606 -11.849 -6.579 1.00 54.00 189 SER A CA 1
ATOM 1399 C C . SER A 1 189 ? -7.535 -13.368 -6.680 1.00 54.00 189 SER A C 1
ATOM 1401 O O . SER A 1 189 ? -6.836 -13.881 -7.561 1.00 54.00 189 SER A O 1
ATOM 1403 N N . THR A 1 190 ? -8.269 -14.097 -5.846 1.00 45.44 190 THR A N 1
ATOM 1404 C CA . THR A 1 190 ? -8.626 -15.473 -6.184 1.00 45.44 190 THR A CA 1
ATOM 1405 C C . THR A 1 190 ? -9.454 -15.409 -7.463 1.00 45.44 190 THR A C 1
ATOM 1407 O O . THR A 1 190 ? -10.613 -14.999 -7.457 1.00 45.44 190 THR A O 1
ATOM 1410 N N . ARG A 1 191 ? -8.838 -15.742 -8.600 1.00 38.91 191 ARG A N 1
ATOM 1411 C CA . ARG A 1 191 ? -9.621 -16.132 -9.770 1.00 38.91 191 ARG A CA 1
ATOM 1412 C C . ARG A 1 191 ? -10.247 -17.478 -9.420 1.00 38.91 191 ARG A C 1
ATOM 1414 O O . ARG A 1 191 ? -9.511 -18.443 -9.224 1.00 38.91 191 ARG A O 1
ATOM 1421 N N . ALA A 1 192 ? -11.568 -17.495 -9.275 1.00 33.53 192 ALA A N 1
ATOM 1422 C CA . ALA A 1 192 ? -12.344 -18.643 -9.725 1.00 33.53 192 ALA A CA 1
ATOM 1423 C C . ALA A 1 192 ? -12.377 -18.614 -11.259 1.00 33.53 192 ALA A C 1
ATOM 1425 O O . ALA A 1 192 ? -12.404 -17.485 -11.810 1.00 33.53 192 ALA A O 1
#

Radius of gyration: 17.15 Å; chains: 1; bounding box: 44×32×49 Å

Secondary structure (DSSP, 8-state):
--SSSSSSPPEEEEEE-TTPPTT-SEEEEEE-TTS-EEEEEPPGGGSPPTT---EEEE----SSSS-PPEEEEEEEETTEEEEEEEEEETTEEEEPBPTT-TTSEEEEEESTTTS-EEEEE-TTS-EEEEEEEE-TTSSEEEEEEEEEEE-TTSSBEEEEEEEEEEEEGGGHHHH-GGGTS-S---------

Sequence (192 aa):
MDVTGDGRPDRVAAASDPGAAKPCRGFVGVRASGGGTYFVHLIPAAVPIKGIRARIVGAPRLGQRPGAEIVVDTGAAVDAVLAQMFTFSHGRLRAVRVPDQPDGSFIVEGGGLIYPRGAGCTSAGRLLLSRAAQTADRKHFRVVRRTYGLAPDGLRLTALAAKQDTVPLRRLGERFPEFVGPHWTACESTRA

Foldseek 3Di:
DFQQQPPDDKDKDKWAQQPDDPDAGIKIWIGDDVDHIAIDGQQRVLAAHPPDTKDFQAFFDFDDGDGTWTWIFRDDDPFFTKIWTWGQDPNHIATAAEPPDPSRIATQWGDDLAWTWHWAADLQLWIKTKIWHQDPVNFKIWMKIWTWGQDPRNRYTDTPDIDIDIGGSVCCCVVPVRHPDDRYDHRYHPDD